Protein AF-A0A8S1H7W5-F1 (afdb_monomer)

Secondary structure (DSSP, 8-state):
-----TTEEEEEETTTTEEEEEE-S-TTS-SS-TT-EEEEEEES-GGGS-TTTHHHHHHHHHHHEEEEEEEEEEE-HHHHHHHHHTTSS-HHHH-HHHHHHHHHHTT-EEEEEEEEEETTTEEEEEEEEE---S------HHHHHHHHHHHHHHHHHHHHHHHHHH---------

Nearest PDB structures (foldseek):
  8gdu-assembly1_A  TM=6.538E-01  e=3.403E-05  Methanosarcina acetivorans C2A
  2p8j-assembly1_B  TM=5.608E-01  e=5.670E-06  Clostridium acetobutylicum
  3e23-assembly1_A  TM=5.992E-01  e=3.620E-05  Rhodopseudomonas palustris
  6mro-assembly1_A  TM=6.130E-01  e=8.082E-05  Methanosarcina acetivorans C2A
  7d8d-assembly1_A  TM=6.047E-01  e=1.152E-03  Saccharomyces cerevisiae

Mean predicted aligned error: 11.88 Å

InterPro domains:
  IPR013216 Methyltransferase type 11 [PF08241] (24-71)
  IPR029063 S-adenosyl-L-methionine-dependent methyltransferase superfamily [G3DSA:3.40.50.150] (8-168)
  IPR029063 S-adenosyl-L-methionine-dependent methyltransferase superfamily [SSF53335] (26-132)

Solvent-accessible surface area (backbone atoms only — not comparable to full-atom values): 10246 Å² total; per-residue (Å²): 134,81,80,75,79,74,56,56,49,83,42,76,39,83,94,73,74,44,78,44,82,46,71,60,95,44,68,62,65,61,101,61,58,72,48,64,35,68,64,48,81,41,69,79,47,70,51,78,51,54,77,89,47,39,47,48,26,33,39,37,50,53,44,28,31,22,72,58,18,38,41,38,38,41,46,40,65,74,60,52,51,52,35,32,77,70,69,76,44,55,69,82,45,62,44,64,64,63,58,51,54,20,35,50,76,45,61,38,35,81,70,45,74,47,81,46,78,41,97,87,79,41,66,33,36,37,38,35,32,25,35,54,68,78,68,86,68,64,79,43,65,65,63,50,50,52,51,50,52,48,52,54,50,53,50,50,51,52,53,51,54,55,54,56,72,67,59,70,81,82,78,79,83,79,129

Radius of gyration: 19.73 Å; Cα contacts (8 Å, |Δi|>4): 209; chains: 1; bounding box: 48×70×44 Å

Foldseek 3Di:
DDDPPPQWDWDQDPVVRDIDIDGDPDLLQDPAAFQQDQEAEAEPPQLVDDLVCLLSSLLSVLRNHHAFGKYKYKFAVVVVVVCVVVVNGPPVSPVVVSNLVSNVVSPWPPFDKDWDADPVPGIMIMTMTTRHNDDPPCCVVVVVVVVVVVSVVVVVVVVVVVVVVPDDDDPPPDD

Sequence (175 aa):
MNHCVAKRFVLEMAETSKIRLDSAIDLKNLPYPTNFFSHVFHVDVFYFLRQEDLPRIAAELLRVLQPGASVSCAMQFSKLKRLTEYGLLSESQWDPLRYLSAMEYSKFEDVKITYENDKNLGEYQILTARKPIDSFDSNDPEAMMNELAKQIKEERVNLEFLKNRRRKPDFEEKN

Organism: NCBI:txid2777116

Structure (mmCIF, N/CA/C/O backbone):
data_AF-A0A8S1H7W5-F1
#
_entry.id   AF-A0A8S1H7W5-F1
#
loop_
_atom_site.group_PDB
_atom_site.id
_atom_site.type_symbol
_atom_site.label_atom_id
_atom_site.label_alt_id
_atom_site.label_comp_id
_atom_site.label_asym_id
_atom_site.label_entity_id
_atom_site.label_seq_id
_atom_site.pdbx_PDB_ins_code
_atom_site.Cartn_x
_atom_site.Cartn_y
_atom_site.Cartn_z
_atom_site.occupancy
_atom_site.B_iso_or_equiv
_atom_site.auth_seq_id
_atom_site.auth_comp_id
_atom_site.auth_asym_id
_atom_site.auth_atom_id
_atom_site.pdbx_PDB_model_num
ATOM 1 N N . MET A 1 1 ? -24.342 -20.713 -1.674 1.00 34.78 1 MET A N 1
ATOM 2 C CA . MET A 1 1 ? -24.081 -19.522 -0.836 1.00 34.78 1 MET A CA 1
ATOM 3 C C . MET A 1 1 ? -22.690 -19.022 -1.158 1.00 34.78 1 MET A C 1
ATOM 5 O O . MET A 1 1 ? -21.765 -19.819 -1.217 1.00 34.78 1 MET A O 1
ATOM 9 N N . ASN A 1 2 ? -22.612 -17.748 -1.523 1.00 36.88 2 ASN A N 1
ATOM 10 C CA . ASN A 1 2 ? -21.568 -17.164 -2.356 1.00 36.88 2 ASN A CA 1
ATOM 11 C C . ASN A 1 2 ? -20.181 -17.205 -1.707 1.00 36.88 2 ASN A C 1
ATOM 13 O O . ASN A 1 2 ? -20.012 -16.773 -0.570 1.00 36.88 2 ASN A O 1
ATOM 17 N N . HIS A 1 3 ? -19.198 -17.691 -2.474 1.00 40.94 3 HIS A N 1
ATOM 18 C CA . HIS A 1 3 ? -17.773 -17.485 -2.238 1.00 40.94 3 HIS A CA 1
ATOM 19 C C . HIS A 1 3 ? -17.533 -15.994 -1.973 1.00 40.94 3 HIS A C 1
ATOM 21 O O . HIS A 1 3 ? -17.501 -15.193 -2.907 1.00 40.94 3 HIS A O 1
ATOM 27 N N . CYS A 1 4 ? -17.385 -15.612 -0.704 1.00 49.56 4 CYS A N 1
ATOM 28 C CA . CYS A 1 4 ? -16.856 -14.302 -0.366 1.00 49.56 4 CYS A CA 1
ATOM 29 C C . CYS A 1 4 ? -15.484 -14.206 -1.044 1.00 49.56 4 CYS A C 1
ATOM 31 O O . CYS A 1 4 ? -14.652 -15.109 -0.906 1.00 49.56 4 CYS A O 1
ATOM 33 N N . VAL A 1 5 ? -15.308 -13.190 -1.882 1.00 47.09 5 VAL A N 1
ATOM 34 C CA . VAL A 1 5 ? -14.191 -13.048 -2.816 1.00 47.09 5 VAL A CA 1
ATOM 35 C C . VAL A 1 5 ? -12.941 -12.641 -2.032 1.00 47.09 5 VAL A C 1
ATOM 37 O O . VAL A 1 5 ? -12.520 -11.491 -2.030 1.00 47.09 5 VAL A O 1
ATOM 40 N N . ALA A 1 6 ? -12.378 -13.586 -1.284 1.00 55.66 6 ALA A N 1
ATOM 41 C CA . ALA A 1 6 ? -11.202 -13.349 -0.467 1.00 55.66 6 ALA A CA 1
ATOM 42 C C . ALA A 1 6 ? -9.958 -13.205 -1.357 1.00 55.66 6 ALA A C 1
ATOM 44 O O . ALA A 1 6 ? -9.774 -13.971 -2.306 1.00 55.66 6 ALA A O 1
ATOM 45 N N . LYS A 1 7 ? -9.081 -12.258 -1.001 1.00 61.56 7 LYS A N 1
ATOM 46 C CA . LYS A 1 7 ? -7.749 -12.059 -1.604 1.00 61.56 7 LYS A CA 1
ATOM 47 C C . LYS A 1 7 ? -7.749 -11.709 -3.095 1.00 61.56 7 LYS A C 1
ATOM 49 O O . LYS A 1 7 ? -6.818 -12.085 -3.807 1.00 61.56 7 LYS A O 1
AT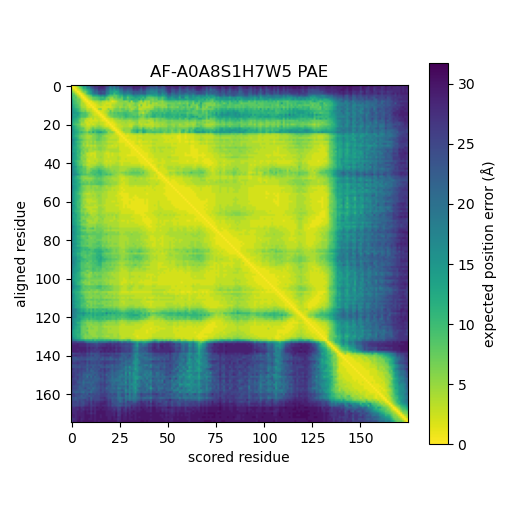OM 54 N N . ARG A 1 8 ? -8.784 -11.018 -3.579 1.00 67.50 8 ARG A N 1
ATOM 55 C CA . ARG A 1 8 ? -8.774 -10.456 -4.933 1.00 67.50 8 ARG A CA 1
ATOM 56 C C . ARG A 1 8 ? -8.516 -8.963 -4.919 1.00 67.50 8 ARG A C 1
ATOM 58 O O . ARG A 1 8 ? -8.899 -8.279 -3.976 1.00 67.50 8 ARG A O 1
ATOM 65 N N . PHE A 1 9 ? -7.905 -8.481 -5.986 1.00 74.69 9 PHE A N 1
ATOM 66 C CA . PHE A 1 9 ? -7.728 -7.064 -6.253 1.00 74.69 9 PHE A CA 1
ATOM 67 C C . PHE A 1 9 ? -8.059 -6.773 -7.713 1.00 74.69 9 PHE A C 1
ATOM 69 O O . PHE A 1 9 ? -8.174 -7.676 -8.550 1.00 74.69 9 PHE A O 1
ATOM 76 N N . VAL A 1 10 ? -8.298 -5.497 -7.975 1.00 80.00 10 VAL A N 1
ATOM 77 C CA . VAL A 1 10 ? -8.732 -4.998 -9.272 1.00 80.00 10 VAL A CA 1
ATOM 78 C C . VAL A 1 10 ? -7.506 -4.526 -10.037 1.00 80.00 10 VAL A C 1
ATOM 80 O O . VAL A 1 10 ? -6.694 -3.773 -9.506 1.00 80.00 10 VAL A O 1
ATOM 83 N N . LEU A 1 11 ? -7.394 -4.971 -11.281 1.00 81.81 11 LEU A N 1
ATOM 84 C CA . LEU A 1 11 ? -6.393 -4.535 -12.238 1.00 81.81 11 LEU A CA 1
ATOM 85 C C . LEU A 1 11 ? -7.077 -3.824 -13.388 1.00 81.81 11 LEU A C 1
ATOM 87 O O . LEU A 1 11 ? -7.980 -4.384 -14.007 1.00 81.81 11 LEU A O 1
ATOM 91 N N . GLU A 1 12 ? -6.614 -2.625 -13.700 1.00 83.50 12 GLU A N 1
ATOM 92 C CA . GLU A 1 12 ? -6.994 -1.921 -14.914 1.00 83.50 12 GLU A CA 1
ATOM 93 C C . GLU A 1 12 ? -5.858 -2.030 -15.931 1.00 83.50 12 GLU A C 1
ATOM 95 O O . GLU A 1 12 ? -4.708 -1.709 -15.636 1.00 83.50 12 GLU A O 1
ATOM 100 N N . MET A 1 13 ? -6.178 -2.517 -17.128 1.00 82.50 13 MET A N 1
ATOM 101 C CA . MET A 1 13 ? -5.242 -2.564 -18.248 1.00 82.50 13 MET A CA 1
ATOM 102 C C . MET A 1 13 ? -5.346 -1.270 -19.050 1.00 82.50 13 MET A C 1
ATOM 104 O O . MET A 1 13 ? -6.336 -1.081 -19.761 1.00 82.50 13 MET A O 1
ATOM 108 N N . ALA A 1 14 ? -4.331 -0.411 -18.975 1.00 76.06 14 ALA A N 1
ATOM 109 C CA . ALA A 1 14 ? -4.349 0.916 -19.590 1.00 76.06 14 ALA A CA 1
ATOM 110 C C . ALA A 1 14 ? -4.611 0.884 -21.109 1.00 76.06 14 ALA A C 1
ATOM 112 O O . ALA A 1 14 ? -5.344 1.722 -21.625 1.00 76.06 14 ALA A O 1
ATOM 113 N N . GLU A 1 15 ? -4.083 -0.110 -21.830 1.00 77.88 15 GLU A N 1
ATOM 114 C CA . GLU A 1 15 ? -4.161 -0.192 -23.297 1.00 77.88 15 GLU A CA 1
ATOM 115 C C . GLU A 1 15 ? -5.550 -0.589 -23.803 1.00 77.88 15 GLU A C 1
ATOM 117 O O . GLU A 1 15 ? -5.911 -0.311 -24.945 1.00 77.88 15 GLU A O 1
ATOM 122 N N . THR A 1 16 ? -6.321 -1.296 -22.975 1.00 81.75 16 THR A N 1
ATOM 123 C CA . THR A 1 16 ? -7.623 -1.858 -23.373 1.00 81.75 16 THR A CA 1
ATOM 124 C C . THR A 1 16 ? -8.786 -1.323 -22.548 1.00 81.75 16 THR A C 1
ATOM 126 O O . THR A 1 16 ? -9.933 -1.666 -22.836 1.00 81.75 16 THR A O 1
ATOM 129 N N . SER A 1 17 ? -8.492 -0.553 -21.495 1.00 82.31 17 SER A N 1
ATOM 130 C CA . SER A 1 17 ? -9.427 -0.123 -20.449 1.00 82.31 17 SER A CA 1
ATOM 131 C C . SER A 1 17 ? -10.238 -1.278 -19.845 1.00 82.31 17 SER A C 1
ATOM 133 O O . SER A 1 17 ? -11.347 -1.094 -19.344 1.00 82.31 17 SER A O 1
ATOM 135 N N . LYS A 1 18 ? -9.710 -2.507 -19.918 1.00 84.62 18 LYS A N 1
ATOM 136 C CA . LYS A 1 18 ? -10.361 -3.688 -19.353 1.00 84.62 18 LYS A CA 1
ATOM 137 C C . LYS A 1 18 ? -10.005 -3.818 -17.885 1.00 84.62 18 LYS A C 1
ATOM 139 O O . LYS A 1 18 ? -8.844 -3.691 -17.499 1.00 84.62 18 LYS A O 1
ATOM 144 N N . ILE A 1 19 ? -11.015 -4.164 -17.096 1.00 87.25 19 ILE A N 1
ATOM 145 C CA . ILE A 1 19 ? -10.860 -4.484 -15.684 1.00 87.25 19 ILE A CA 1
ATOM 146 C C . ILE A 1 19 ? -10.747 -5.999 -15.528 1.00 87.25 19 ILE A C 1
ATOM 148 O O . ILE A 1 19 ? -11.607 -6.753 -15.989 1.00 87.25 19 ILE A O 1
ATOM 152 N N . ARG A 1 20 ? -9.701 -6.447 -14.837 1.00 85.06 20 ARG A N 1
ATOM 153 C CA . ARG A 1 20 ? -9.493 -7.840 -14.451 1.00 85.06 20 ARG A CA 1
ATOM 154 C C . ARG A 1 20 ? -9.501 -7.955 -12.933 1.00 85.06 20 ARG A C 1
ATOM 156 O O . ARG A 1 20 ? -8.870 -7.173 -12.234 1.00 85.06 20 ARG A O 1
ATOM 163 N N . LEU A 1 21 ? -10.195 -8.969 -12.426 1.00 82.50 21 LEU A N 1
ATOM 164 C CA . LEU A 1 21 ? -10.057 -9.391 -11.037 1.00 82.50 21 LEU A CA 1
ATOM 165 C C . LEU A 1 21 ? -8.975 -10.458 -10.972 1.00 82.50 21 LEU A C 1
ATOM 167 O O . LEU A 1 21 ? -9.114 -11.509 -11.599 1.00 82.50 21 LEU A O 1
ATOM 171 N N . ASP A 1 22 ? -7.920 -10.188 -10.217 1.00 79.94 22 ASP A N 1
ATOM 172 C CA . ASP A 1 22 ? -6.853 -11.152 -9.967 1.00 79.94 22 ASP A CA 1
ATOM 173 C C . ASP A 1 22 ? -6.777 -11.500 -8.484 1.00 79.94 22 ASP A C 1
ATOM 175 O O . ASP A 1 22 ? -7.403 -10.843 -7.652 1.00 79.94 22 ASP A O 1
ATOM 179 N N . SER A 1 23 ? -6.046 -12.556 -8.145 1.00 74.69 23 SER A N 1
ATOM 180 C CA . SER A 1 23 ? -5.817 -12.962 -6.763 1.00 74.69 23 SER A CA 1
ATOM 181 C C . SER A 1 23 ? -4.334 -13.068 -6.456 1.00 74.69 23 SER A C 1
ATOM 183 O O . SER A 1 23 ? -3.636 -13.880 -7.059 1.00 74.69 23 SER A O 1
ATOM 185 N N . ALA A 1 24 ? -3.880 -12.319 -5.454 1.00 68.62 24 ALA A N 1
ATOM 186 C CA . ALA A 1 24 ? -2.556 -12.477 -4.869 1.00 68.62 24 ALA A CA 1
ATOM 187 C C . ALA A 1 24 ? -2.720 -13.103 -3.485 1.00 68.62 24 ALA A C 1
ATOM 189 O O . ALA A 1 24 ? -3.410 -12.572 -2.614 1.00 68.62 24 ALA A O 1
ATOM 190 N N . ILE A 1 25 ? -2.116 -14.275 -3.286 1.00 69.69 25 ILE A N 1
ATOM 191 C CA . ILE A 1 25 ? -2.220 -15.000 -2.013 1.00 69.69 25 ILE A CA 1
ATOM 192 C C . ILE A 1 25 ? -1.313 -14.364 -0.950 1.00 69.69 25 ILE A C 1
ATOM 194 O O . ILE A 1 25 ? -1.657 -14.420 0.234 1.00 69.69 25 ILE A O 1
ATOM 198 N N . ASP A 1 26 ? -0.197 -13.770 -1.381 1.00 82.75 26 ASP A N 1
ATOM 199 C CA . ASP A 1 26 ? 0.829 -13.154 -0.543 1.00 82.75 26 ASP A CA 1
ATOM 200 C C . ASP A 1 26 ? 1.372 -11.881 -1.216 1.00 82.75 26 ASP A C 1
ATOM 202 O O . ASP A 1 26 ? 1.873 -11.933 -2.335 1.00 82.75 26 ASP A O 1
ATOM 206 N N . LEU A 1 27 ? 1.281 -10.737 -0.531 1.00 87.50 27 LEU A N 1
ATOM 207 C CA . LEU A 1 27 ? 1.800 -9.457 -1.030 1.00 87.50 27 LEU A CA 1
ATOM 208 C C . LEU A 1 27 ? 3.330 -9.366 -0.971 1.00 87.50 27 LEU A C 1
ATOM 210 O O . LEU A 1 27 ? 3.900 -8.431 -1.520 1.00 87.50 27 LEU A O 1
ATOM 214 N N . LYS A 1 28 ? 3.998 -10.315 -0.307 1.00 90.00 28 LYS A N 1
ATOM 215 C CA . LYS A 1 28 ? 5.464 -10.419 -0.300 1.00 90.00 28 LYS A CA 1
ATOM 216 C C . LYS A 1 28 ? 6.025 -11.068 -1.563 1.00 90.00 28 LYS A C 1
ATOM 218 O O . LYS A 1 28 ? 7.236 -11.058 -1.734 1.00 90.00 28 LYS A O 1
ATOM 223 N N . ASN A 1 29 ? 5.174 -11.704 -2.368 1.00 87.88 29 ASN A N 1
ATOM 224 C CA . ASN A 1 29 ? 5.569 -12.407 -3.584 1.0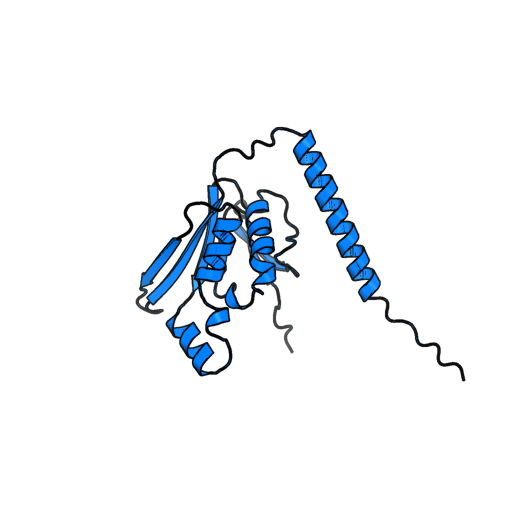0 87.88 29 ASN A CA 1
ATOM 225 C C . ASN A 1 29 ? 4.460 -12.263 -4.630 1.00 87.88 29 ASN A C 1
ATOM 227 O O . ASN A 1 29 ? 3.602 -13.136 -4.799 1.00 87.88 29 ASN A O 1
ATOM 231 N N . LEU A 1 30 ? 4.446 -11.102 -5.270 1.00 89.38 30 LEU A N 1
ATOM 232 C CA . LEU A 1 30 ? 3.476 -10.738 -6.282 1.00 89.38 30 LEU A CA 1
ATOM 233 C C . LEU A 1 30 ? 3.837 -11.418 -7.616 1.00 89.38 30 LEU A C 1
ATOM 235 O O . LEU A 1 30 ? 4.966 -11.272 -8.086 1.00 89.38 30 LEU A O 1
ATOM 239 N N . PRO A 1 31 ? 2.886 -12.099 -8.287 1.00 88.25 31 PRO A N 1
ATOM 240 C CA . PRO A 1 31 ? 3.135 -12.841 -9.528 1.00 88.25 31 PRO A CA 1
ATOM 241 C C . PRO A 1 31 ? 3.204 -11.918 -10.760 1.00 88.25 31 PRO A C 1
ATOM 243 O O . PRO A 1 31 ? 2.660 -12.230 -11.818 1.00 88.25 31 PRO A O 1
ATOM 246 N N . TYR A 1 32 ? 3.835 -10.754 -10.611 1.00 89.06 32 TYR A N 1
ATOM 247 C CA . TYR A 1 32 ? 4.027 -9.766 -11.667 1.00 89.06 32 TYR A CA 1
ATOM 248 C C . TYR A 1 32 ? 5.517 -9.513 -11.870 1.00 89.06 32 TYR A C 1
ATOM 250 O O . TYR A 1 32 ? 6.289 -9.563 -10.905 1.00 89.06 32 TYR A O 1
ATOM 258 N N . PRO A 1 33 ? 5.942 -9.231 -13.110 1.00 88.75 33 PRO A N 1
ATOM 259 C CA . PRO A 1 33 ? 7.321 -8.867 -13.380 1.00 88.75 33 PRO A CA 1
ATOM 260 C C . PRO A 1 33 ? 7.675 -7.524 -12.727 1.00 88.75 33 PRO A C 1
ATOM 262 O O . PRO A 1 33 ? 6.816 -6.758 -12.286 1.00 88.75 33 PRO A O 1
ATOM 265 N N . THR A 1 34 ? 8.972 -7.246 -12.653 1.00 90.44 34 THR A N 1
ATOM 266 C CA . THR A 1 34 ? 9.489 -5.939 -12.235 1.00 90.44 34 THR A CA 1
ATOM 267 C C . THR A 1 34 ? 8.961 -4.845 -13.173 1.00 90.44 34 THR A C 1
ATOM 269 O O . THR A 1 34 ? 8.868 -5.071 -14.378 1.00 90.44 34 THR A O 1
ATOM 272 N N . ASN A 1 35 ? 8.641 -3.660 -12.640 1.00 92.06 35 ASN A N 1
ATOM 273 C CA . ASN A 1 35 ? 8.132 -2.508 -13.407 1.00 92.06 35 ASN A CA 1
ATOM 274 C C . ASN A 1 35 ? 6.824 -2.778 -14.187 1.00 92.06 35 ASN A C 1
ATOM 276 O O . ASN A 1 35 ? 6.628 -2.280 -15.296 1.00 92.06 35 ASN A O 1
ATOM 280 N N . PHE A 1 36 ? 5.918 -3.566 -13.616 1.00 90.94 36 PHE A N 1
ATOM 281 C CA . PHE A 1 36 ? 4.628 -3.895 -14.218 1.00 90.94 36 PHE A CA 1
ATOM 282 C C . PHE A 1 36 ? 3.542 -2.835 -13.969 1.00 90.94 36 PHE A C 1
ATOM 284 O O . PHE A 1 36 ? 2.798 -2.493 -14.883 1.00 90.94 36 PHE A O 1
ATOM 291 N N . PHE A 1 37 ? 3.434 -2.305 -12.748 1.00 92.94 37 PHE A N 1
ATOM 292 C CA . PHE A 1 37 ? 2.360 -1.386 -12.363 1.00 92.94 37 PHE A CA 1
ATOM 293 C C . PHE A 1 37 ? 2.765 0.078 -12.510 1.00 92.94 37 PHE A C 1
ATOM 295 O O . PHE A 1 37 ? 3.780 0.509 -11.967 1.00 92.94 37 PHE A O 1
ATOM 302 N N . SER A 1 38 ? 1.911 0.868 -13.160 1.00 92.31 38 SER A N 1
ATOM 303 C CA . SER A 1 38 ? 2.042 2.328 -13.209 1.00 92.31 38 SER A CA 1
ATOM 304 C C . SER A 1 38 ? 1.593 3.013 -11.916 1.00 92.31 38 SER A C 1
ATOM 306 O O . SER A 1 38 ? 2.073 4.092 -11.595 1.00 92.31 38 SER A O 1
ATOM 308 N N . HIS A 1 39 ? 0.633 2.417 -11.201 1.00 93.62 39 HIS A N 1
ATOM 309 C CA . HIS A 1 39 ? 0.046 2.956 -9.974 1.00 93.62 39 HIS A CA 1
ATOM 310 C C . HIS A 1 39 ? -0.491 1.806 -9.117 1.00 93.62 39 HIS A C 1
ATOM 312 O O . HIS A 1 39 ? -1.047 0.847 -9.655 1.00 93.62 39 HIS A O 1
ATOM 318 N N . VAL A 1 40 ? -0.361 1.909 -7.794 1.00 94.00 40 VAL A N 1
ATOM 319 C CA . VAL A 1 40 ? -0.969 0.968 -6.841 1.00 94.00 40 VAL A CA 1
ATOM 320 C C . VAL A 1 40 ? -1.838 1.732 -5.851 1.00 94.00 40 VAL A C 1
ATOM 322 O O . VAL A 1 40 ? -1.395 2.698 -5.232 1.00 94.00 40 VAL A O 1
ATOM 325 N N . PHE A 1 41 ? -3.070 1.264 -5.661 1.00 92.81 41 PHE A N 1
ATOM 326 C CA . PHE A 1 41 ? -4.006 1.821 -4.690 1.00 92.81 41 PHE A CA 1
ATOM 327 C C . PHE A 1 41 ? -4.303 0.795 -3.602 1.00 92.81 41 PHE A C 1
ATOM 329 O O . PHE A 1 41 ? -4.820 -0.289 -3.868 1.00 92.81 41 PHE A O 1
ATOM 336 N N . HIS A 1 42 ? -4.007 1.158 -2.362 1.00 90.94 42 HIS A N 1
ATOM 337 C CA . HIS A 1 42 ? -4.451 0.444 -1.178 1.00 90.94 42 HIS A CA 1
ATOM 338 C C . HIS A 1 42 ? -5.559 1.250 -0.506 1.00 90.94 42 HIS A C 1
ATOM 340 O O . HIS A 1 42 ? -5.411 2.431 -0.214 1.00 90.94 42 HIS A O 1
ATOM 346 N N . VAL A 1 43 ? -6.690 0.614 -0.241 1.00 86.19 43 VAL A N 1
ATOM 347 C CA . VAL A 1 43 ? -7.764 1.229 0.538 1.00 86.19 43 VAL A CA 1
ATOM 348 C C . VAL A 1 43 ? -8.006 0.322 1.710 1.00 86.19 43 VAL A C 1
ATOM 350 O O . VAL A 1 43 ? -8.355 -0.840 1.512 1.00 86.19 43 VAL A O 1
ATOM 353 N N . ASP A 1 44 ? -7.813 0.838 2.920 1.00 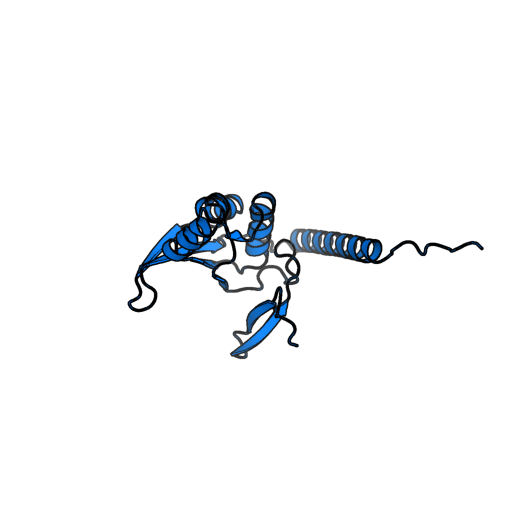82.25 44 ASP A N 1
ATOM 354 C CA . ASP A 1 44 ? -8.177 0.080 4.110 1.00 82.25 44 ASP A CA 1
ATOM 355 C C . ASP A 1 44 ? -7.412 -1.276 4.242 1.00 82.25 44 ASP A C 1
ATOM 357 O O . ASP A 1 44 ? -7.906 -2.239 4.821 1.00 82.25 44 ASP A O 1
ATOM 361 N N . VAL A 1 45 ? -6.189 -1.375 3.688 1.00 82.50 45 VAL A N 1
ATOM 362 C CA . VAL A 1 45 ? -5.420 -2.643 3.622 1.00 82.50 45 VAL A CA 1
ATOM 363 C C . VAL A 1 45 ? -4.364 -2.773 4.722 1.00 82.50 45 VAL A C 1
ATOM 365 O O . VAL A 1 45 ? -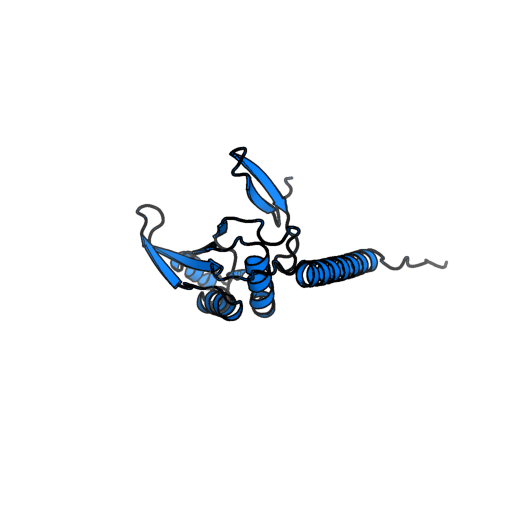4.208 -3.847 5.304 1.00 82.50 45 VAL A O 1
ATOM 368 N N . PHE A 1 46 ? -3.589 -1.715 4.985 1.00 80.38 46 PHE A N 1
ATOM 369 C CA . PHE A 1 46 ? -2.299 -1.848 5.680 1.00 80.38 46 PHE A CA 1
ATOM 370 C C . PHE A 1 46 ? -2.412 -2.340 7.130 1.00 80.38 46 PHE A C 1
ATOM 372 O O . PHE A 1 46 ? -1.494 -2.984 7.631 1.00 80.38 46 PHE A O 1
ATOM 379 N N . TYR A 1 47 ? -3.547 -2.115 7.786 1.00 83.94 47 TYR A N 1
ATOM 380 C CA . TYR A 1 47 ? -3.788 -2.569 9.155 1.00 83.94 47 TYR A CA 1
ATOM 381 C C . TYR A 1 47 ? -4.050 -4.074 9.293 1.00 83.94 47 TYR A C 1
ATOM 383 O O . TYR A 1 47 ? -3.967 -4.615 10.395 1.00 83.94 47 TYR A O 1
ATOM 391 N N . PHE A 1 48 ? -4.298 -4.778 8.185 1.00 83.94 48 PHE A N 1
ATOM 392 C CA . PHE A 1 48 ? -4.338 -6.244 8.150 1.00 83.94 48 PHE A CA 1
ATOM 393 C C . PHE A 1 48 ? -2.971 -6.872 7.853 1.00 83.94 48 PHE A C 1
ATOM 395 O O . PHE A 1 48 ? -2.824 -8.096 7.902 1.00 83.94 48 PHE A O 1
ATOM 402 N N . LEU A 1 49 ? -1.966 -6.053 7.536 1.00 87.62 49 LEU A N 1
ATOM 403 C CA . LEU A 1 49 ? -0.617 -6.518 7.254 1.00 87.62 49 LEU A CA 1
ATOM 404 C C . LEU A 1 49 ? 0.179 -6.622 8.555 1.00 87.62 49 LEU A C 1
ATOM 406 O O . LEU A 1 49 ? 0.199 -5.717 9.396 1.00 87.62 49 LEU A O 1
ATOM 410 N N . ARG A 1 50 ? 0.863 -7.754 8.721 1.00 87.69 50 ARG A N 1
ATOM 411 C CA . ARG A 1 50 ? 1.701 -7.996 9.896 1.00 87.69 50 ARG A CA 1
ATOM 412 C C . ARG A 1 50 ? 2.913 -7.070 9.850 1.00 87.69 50 ARG A C 1
ATOM 414 O O . ARG A 1 50 ? 3.533 -6.925 8.799 1.00 87.69 50 ARG A O 1
ATOM 421 N N . GLN A 1 51 ? 3.278 -6.486 10.992 1.00 86.81 51 GLN A N 1
ATOM 422 C CA . GLN A 1 51 ? 4.394 -5.534 11.085 1.00 86.81 51 GLN A CA 1
ATOM 423 C C . GLN A 1 51 ? 5.702 -6.097 10.521 1.00 86.81 51 GLN A C 1
ATOM 425 O O . GLN A 1 51 ? 6.407 -5.415 9.789 1.00 86.81 51 GLN A O 1
ATOM 430 N N . GLU A 1 52 ? 5.994 -7.357 10.833 1.00 89.62 52 GLU A N 1
ATOM 431 C CA . GLU A 1 52 ? 7.178 -8.085 10.363 1.00 89.62 52 GLU A CA 1
ATOM 432 C C . GLU A 1 52 ? 7.223 -8.297 8.841 1.00 89.62 52 GLU A C 1
ATOM 434 O O 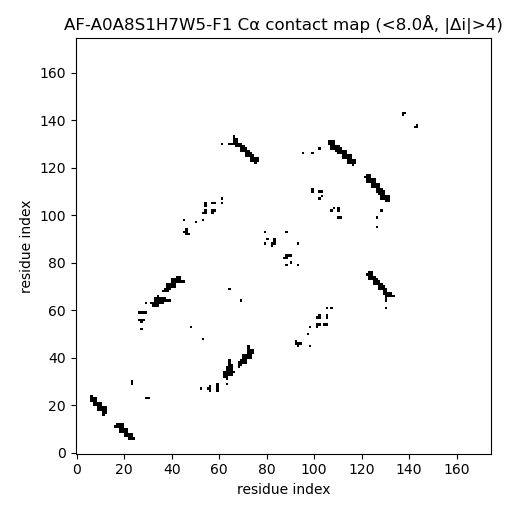. GLU A 1 52 ? 8.300 -8.456 8.269 1.00 89.62 52 GLU A O 1
ATOM 439 N N . ASP A 1 53 ? 6.064 -8.297 8.176 1.00 91.06 53 ASP A N 1
ATOM 440 C CA . ASP A 1 53 ? 5.963 -8.496 6.732 1.00 91.06 53 ASP A CA 1
ATOM 441 C C . ASP A 1 53 ? 6.036 -7.172 5.961 1.00 91.06 53 ASP A C 1
ATOM 443 O O . ASP A 1 53 ? 6.392 -7.191 4.784 1.00 91.06 53 ASP A O 1
ATOM 447 N N . LEU A 1 54 ? 5.728 -6.031 6.596 1.00 91.50 54 LEU A N 1
ATOM 448 C CA . LEU A 1 54 ? 5.645 -4.730 5.925 1.00 91.50 54 LEU A CA 1
ATOM 449 C C . LEU A 1 54 ? 6.903 -4.365 5.121 1.00 91.50 54 LEU A C 1
ATOM 451 O O . LEU A 1 54 ? 6.728 -3.973 3.970 1.00 91.50 54 LEU A O 1
ATOM 455 N N . PRO A 1 55 ? 8.145 -4.540 5.622 1.00 92.00 55 PRO A N 1
ATOM 456 C CA . PRO A 1 55 ? 9.336 -4.246 4.822 1.00 92.00 55 PRO A CA 1
ATOM 457 C C . PRO A 1 55 ? 9.446 -5.116 3.563 1.00 92.00 55 PRO A C 1
ATOM 459 O O . PRO A 1 55 ? 9.844 -4.638 2.508 1.00 92.00 55 PRO A O 1
ATOM 462 N N . ARG A 1 56 ? 9.054 -6.396 3.644 1.00 92.81 56 ARG A N 1
ATOM 463 C CA . ARG A 1 56 ? 9.074 -7.308 2.486 1.00 92.81 56 ARG A CA 1
ATOM 464 C C . ARG A 1 56 ? 7.983 -6.960 1.481 1.00 92.81 56 ARG A C 1
ATOM 466 O O . ARG A 1 56 ? 8.231 -6.993 0.286 1.00 92.81 56 ARG A O 1
ATOM 473 N N . ILE A 1 57 ? 6.795 -6.607 1.969 1.00 93.88 57 ILE A N 1
ATOM 474 C CA . ILE A 1 57 ? 5.687 -6.149 1.126 1.00 93.88 57 ILE A CA 1
ATOM 475 C C . ILE A 1 57 ? 6.066 -4.840 0.429 1.00 93.88 57 ILE A C 1
ATOM 477 O O . ILE A 1 57 ? 5.862 -4.713 -0.769 1.00 93.88 57 ILE A O 1
ATOM 481 N N . ALA A 1 58 ? 6.640 -3.876 1.149 1.00 94.00 58 ALA A N 1
ATOM 482 C CA . ALA A 1 58 ? 7.066 -2.605 0.574 1.00 94.00 58 ALA A CA 1
ATOM 483 C C . ALA A 1 58 ? 8.183 -2.797 -0.468 1.00 94.00 58 ALA A C 1
ATOM 485 O O . ALA A 1 58 ? 8.079 -2.251 -1.564 1.00 94.00 58 ALA A O 1
ATOM 486 N N . ALA A 1 59 ? 9.183 -3.642 -0.198 1.00 93.69 59 ALA A N 1
ATOM 487 C CA . ALA A 1 59 ? 10.193 -4.008 -1.193 1.00 93.69 59 ALA A CA 1
ATOM 488 C C . ALA A 1 59 ? 9.572 -4.647 -2.447 1.00 93.69 59 ALA A C 1
ATOM 490 O O . ALA A 1 59 ? 9.960 -4.323 -3.570 1.00 93.69 59 ALA A O 1
ATOM 491 N N . GLU A 1 60 ? 8.570 -5.509 -2.267 1.00 94.81 60 GLU A N 1
ATOM 492 C CA . GLU A 1 60 ? 7.891 -6.155 -3.383 1.00 94.81 60 GLU A CA 1
ATOM 493 C C . GLU A 1 60 ? 7.047 -5.176 -4.208 1.00 94.81 60 GLU A C 1
ATOM 495 O O . GLU A 1 60 ? 7.079 -5.211 -5.438 1.00 94.81 60 GLU A O 1
ATOM 500 N N . LEU A 1 61 ? 6.363 -4.235 -3.550 1.00 94.38 61 LEU A N 1
ATOM 501 C CA . LEU A 1 61 ? 5.673 -3.125 -4.211 1.00 94.38 61 LEU A CA 1
ATOM 502 C C . LEU A 1 61 ? 6.651 -2.263 -5.017 1.00 94.38 61 LEU A C 1
ATOM 504 O O . LEU A 1 61 ? 6.360 -1.922 -6.162 1.00 94.38 61 LEU A O 1
ATOM 508 N N . LEU A 1 62 ? 7.826 -1.953 -4.460 1.00 94.06 62 LEU A N 1
ATOM 509 C CA . LEU A 1 62 ? 8.870 -1.215 -5.171 1.00 94.06 62 LEU A CA 1
ATOM 510 C C . LEU A 1 62 ? 9.355 -1.982 -6.413 1.00 94.06 62 LEU A C 1
ATOM 512 O O . LEU A 1 62 ? 9.588 -1.375 -7.459 1.00 94.06 62 LEU A O 1
ATOM 516 N N . ARG A 1 63 ? 9.491 -3.313 -6.334 1.00 94.31 63 ARG A N 1
ATOM 517 C CA . ARG A 1 63 ? 9.892 -4.152 -7.475 1.00 94.31 63 ARG A CA 1
ATOM 518 C C . ARG A 1 63 ? 8.872 -4.064 -8.609 1.00 94.31 63 ARG A C 1
ATOM 520 O O . ARG A 1 63 ? 9.251 -3.809 -9.752 1.00 94.31 63 ARG A O 1
ATOM 527 N N . VAL A 1 64 ? 7.589 -4.259 -8.310 1.00 93.88 64 VAL A N 1
ATOM 528 C CA . VAL A 1 64 ? 6.540 -4.313 -9.341 1.00 93.88 64 VAL A CA 1
ATOM 529 C C . VAL A 1 64 ? 6.129 -2.939 -9.874 1.00 93.88 64 VAL A C 1
ATOM 531 O O . VAL A 1 64 ? 5.572 -2.878 -10.963 1.00 93.88 64 VAL A O 1
ATOM 534 N N . LEU A 1 65 ? 6.388 -1.841 -9.162 1.00 94.75 65 LEU A N 1
ATOM 535 C CA . LEU A 1 65 ? 6.095 -0.483 -9.636 1.00 94.75 65 LEU A CA 1
ATOM 536 C C . LEU A 1 65 ? 7.086 -0.027 -10.714 1.00 94.75 65 LEU A C 1
ATOM 538 O O . LEU A 1 65 ? 8.278 -0.307 -10.627 1.00 94.75 65 LEU A O 1
ATOM 542 N N . GLN A 1 66 ? 6.614 0.704 -11.720 1.00 93.88 66 GLN A N 1
ATOM 543 C CA . GLN A 1 66 ? 7.464 1.365 -12.720 1.00 93.88 66 GLN A CA 1
ATOM 544 C C . GLN A 1 66 ? 8.266 2.526 -12.100 1.00 93.88 66 GLN A C 1
ATOM 546 O O . GLN A 1 66 ? 7.825 3.110 -11.112 1.00 93.88 66 GLN A O 1
ATOM 551 N N . PRO A 1 67 ? 9.443 2.901 -12.632 1.00 93.62 67 PRO A N 1
ATOM 552 C CA . PRO A 1 67 ? 10.152 4.101 -12.177 1.00 93.62 67 PRO A CA 1
ATOM 553 C C . PRO A 1 67 ? 9.250 5.343 -12.239 1.00 93.62 67 PRO A C 1
ATOM 555 O O . PRO A 1 67 ? 8.535 5.543 -13.219 1.00 93.62 67 PRO A O 1
ATOM 558 N N . GLY A 1 68 ? 9.237 6.151 -11.177 1.00 93.25 68 GLY A N 1
ATOM 559 C CA . GLY A 1 68 ? 8.342 7.308 -11.050 1.00 93.25 68 GLY A CA 1
ATOM 560 C C . GLY A 1 68 ? 6.876 6.985 -10.722 1.00 93.25 68 GLY A C 1
ATOM 561 O O . GLY A 1 68 ? 6.120 7.906 -10.404 1.00 93.25 68 GLY A O 1
ATOM 562 N N . ALA A 1 69 ? 6.468 5.712 -10.748 1.00 94.94 69 ALA A N 1
ATOM 563 C CA . ALA A 1 69 ? 5.133 5.277 -10.341 1.00 94.94 69 ALA A CA 1
ATOM 564 C C . ALA A 1 69 ? 4.895 5.495 -8.843 1.00 94.94 69 ALA A C 1
ATOM 566 O O . ALA A 1 69 ? 5.834 5.551 -8.042 1.00 94.94 69 ALA A O 1
ATOM 567 N N . SER A 1 70 ? 3.624 5.571 -8.447 1.00 95.19 70 SER A N 1
ATOM 568 C CA . SER A 1 70 ? 3.245 5.823 -7.056 1.00 95.19 70 SER A CA 1
ATOM 569 C C . SER A 1 70 ? 2.378 4.725 -6.450 1.00 95.19 70 SER A C 1
ATOM 571 O O . SER A 1 70 ? 1.615 4.029 -7.126 1.00 95.19 70 SER A O 1
ATOM 573 N N . VAL A 1 71 ? 2.497 4.597 -5.131 1.00 95.38 71 VAL A N 1
ATOM 574 C CA . VAL A 1 71 ? 1.549 3.889 -4.281 1.00 95.38 71 VAL A CA 1
ATOM 575 C C . VAL A 1 71 ? 0.791 4.910 -3.442 1.00 95.38 71 VAL A C 1
ATOM 577 O O . VAL A 1 71 ? 1.380 5.818 -2.855 1.00 95.38 71 VAL A O 1
ATOM 580 N N . SER A 1 72 ? -0.528 4.765 -3.398 1.00 95.06 72 SER A N 1
ATOM 581 C CA . SER A 1 72 ? -1.409 5.581 -2.566 1.00 95.06 72 SER A CA 1
ATOM 582 C C . SER A 1 72 ? -2.216 4.682 -1.647 1.00 95.06 72 SER A C 1
ATOM 584 O O . SER A 1 72 ? -2.817 3.706 -2.094 1.00 95.06 72 SER A O 1
ATOM 586 N N . CYS A 1 73 ? -2.236 5.007 -0.360 1.00 93.75 73 CYS A N 1
ATOM 587 C CA . CYS A 1 73 ? -2.971 4.283 0.656 1.00 93.75 73 CYS A CA 1
ATOM 588 C C . CYS A 1 73 ? -3.951 5.210 1.374 1.00 93.75 73 CYS A C 1
ATOM 590 O O . CYS A 1 73 ? -3.536 6.065 2.153 1.00 93.75 73 CYS A O 1
ATOM 592 N N . ALA A 1 74 ? -5.247 5.026 1.128 1.00 92.38 74 ALA A N 1
ATOM 593 C CA . ALA A 1 74 ? -6.300 5.826 1.745 1.00 92.38 74 ALA A CA 1
ATOM 594 C C . ALA A 1 74 ? -6.845 5.158 3.016 1.00 92.38 74 ALA A C 1
ATOM 596 O O . ALA A 1 74 ? -6.999 3.932 3.076 1.00 92.38 74 ALA A O 1
ATOM 597 N N . MET A 1 75 ? -7.148 5.977 4.022 1.00 91.00 75 MET A N 1
ATOM 598 C CA . MET A 1 75 ? -7.680 5.550 5.315 1.00 91.00 75 MET A CA 1
ATOM 599 C C . MET A 1 75 ? -8.531 6.644 5.963 1.00 91.00 75 MET A C 1
ATOM 601 O O . MET A 1 75 ? -8.428 7.814 5.609 1.00 91.00 75 MET A O 1
ATOM 605 N N . GLN A 1 76 ? -9.345 6.269 6.948 1.00 91.69 76 GLN A N 1
ATOM 606 C CA . GLN A 1 76 ? -10.159 7.214 7.709 1.00 91.69 76 GLN A CA 1
ATOM 607 C C . GLN A 1 76 ? -9.994 6.988 9.216 1.00 91.69 76 GLN A C 1
ATOM 609 O O . GLN A 1 76 ? -10.517 6.013 9.764 1.00 91.69 76 GLN A O 1
ATOM 614 N N . PHE A 1 77 ? -9.316 7.904 9.915 1.00 89.62 77 PHE A N 1
ATOM 615 C CA . PHE A 1 77 ? -9.051 7.753 11.354 1.00 89.62 77 PHE A CA 1
ATOM 616 C C . PHE A 1 77 ? -10.310 7.648 12.216 1.00 89.62 77 PHE A C 1
ATOM 618 O O . PHE A 1 77 ? -10.321 6.864 13.159 1.00 89.62 77 PHE A O 1
ATOM 625 N N . SER A 1 78 ? -11.387 8.374 11.904 1.00 90.12 78 SER A N 1
ATOM 626 C CA . SER A 1 78 ? -12.643 8.273 12.668 1.00 90.12 78 SER A CA 1
ATOM 627 C C . SER A 1 78 ? -13.226 6.854 12.627 1.00 90.12 78 SER A C 1
ATOM 629 O O . SER A 1 78 ? -13.648 6.313 13.650 1.00 90.12 78 SER A O 1
ATOM 631 N N . LYS A 1 79 ? -13.176 6.208 11.456 1.00 90.44 79 LYS A N 1
ATOM 632 C CA . LYS A 1 79 ? -13.605 4.821 11.261 1.00 90.44 79 LYS A CA 1
ATOM 633 C C . LYS A 1 79 ? -12.689 3.849 12.004 1.00 90.44 79 LYS A C 1
ATOM 635 O O . LYS A 1 79 ? -13.194 2.949 12.668 1.00 90.44 79 LYS A O 1
ATOM 640 N N . LEU A 1 80 ? -11.372 4.043 11.935 1.00 91.00 80 LEU A N 1
ATOM 641 C CA . LEU A 1 80 ? -10.385 3.185 12.603 1.00 91.00 80 LEU A CA 1
ATOM 642 C C . LEU A 1 80 ? -10.465 3.271 14.136 1.00 91.00 80 LEU A C 1
ATOM 644 O O . LEU A 1 80 ? -10.438 2.240 14.810 1.00 91.00 80 LEU A O 1
ATOM 648 N N . LYS A 1 81 ? -10.669 4.474 14.686 1.00 91.44 81 LYS A N 1
ATOM 649 C CA . LYS A 1 81 ? -10.941 4.679 16.118 1.00 91.44 81 LYS A CA 1
ATOM 650 C C . LYS A 1 81 ? -12.187 3.922 16.559 1.00 91.44 81 LYS A C 1
ATOM 652 O O . LYS A 1 81 ? -12.120 3.139 17.498 1.00 91.44 81 LYS A O 1
ATOM 657 N N . ARG A 1 82 ? -13.288 4.037 15.811 1.00 92.81 82 ARG A N 1
ATOM 658 C CA . ARG A 1 82 ? -14.524 3.299 16.109 1.00 92.81 82 ARG A CA 1
ATOM 659 C C . ARG A 1 82 ? -14.337 1.777 16.049 1.00 92.81 82 ARG A C 1
ATOM 661 O O . ARG A 1 82 ? -14.874 1.056 16.881 1.00 92.81 82 ARG A O 1
ATOM 668 N N . LEU A 1 83 ? -13.558 1.268 15.090 1.00 91.50 83 LEU A N 1
ATOM 669 C CA . LEU A 1 83 ? -13.210 -0.161 15.036 1.00 91.50 83 LEU A CA 1
ATOM 670 C C . LEU A 1 83 ? -12.375 -0.601 16.248 1.00 91.50 83 LEU A C 1
ATOM 672 O O . LEU A 1 83 ? -12.511 -1.737 16.699 1.00 91.50 83 LEU A O 1
ATOM 676 N N . THR A 1 84 ? -11.552 0.297 16.788 1.00 93.12 84 THR A N 1
ATOM 677 C CA . THR A 1 84 ? -10.772 0.058 18.009 1.00 93.12 84 THR A CA 1
ATOM 678 C C . THR A 1 84 ? -11.664 0.032 19.247 1.00 93.12 84 THR A C 1
ATOM 680 O O . THR A 1 84 ? -11.567 -0.887 20.053 1.00 93.12 84 THR A O 1
ATOM 683 N N . GLU A 1 85 ? -12.598 0.978 19.360 1.00 94.69 85 GLU A N 1
ATOM 684 C CA . GLU A 1 85 ? -13.608 1.015 20.428 1.00 94.69 85 GLU A CA 1
ATOM 685 C C . GLU A 1 85 ? -14.479 -0.249 20.444 1.00 94.69 85 GLU A C 1
ATOM 687 O O . GLU A 1 85 ? -14.857 -0.738 21.506 1.00 94.69 85 GLU A O 1
ATOM 692 N N . TYR A 1 86 ? -14.764 -0.819 19.269 1.00 94.38 86 TYR A N 1
ATOM 693 C CA . TYR A 1 86 ? -15.484 -2.090 19.134 1.00 94.38 86 TYR A CA 1
ATOM 694 C C . TYR A 1 86 ? -14.612 -3.331 19.375 1.00 94.38 86 TYR A C 1
ATOM 696 O O . TYR A 1 86 ? -15.111 -4.451 19.270 1.00 94.38 86 TYR A O 1
ATOM 704 N N . GLY A 1 87 ? -13.322 -3.162 19.676 1.00 91.38 87 GLY A N 1
ATOM 705 C CA . GLY A 1 87 ? -12.387 -4.261 19.920 1.00 91.38 87 GLY A CA 1
ATOM 706 C C . GLY A 1 87 ? -12.038 -5.081 18.674 1.00 91.38 87 GLY A C 1
ATOM 707 O O . GLY A 1 87 ? -11.575 -6.212 18.804 1.00 91.38 87 GLY A O 1
ATOM 708 N N . LEU A 1 88 ? -12.270 -4.545 17.469 1.00 89.88 88 LEU A N 1
ATOM 709 C CA . LEU A 1 88 ? -11.982 -5.229 16.201 1.00 89.88 88 LEU A CA 1
ATOM 710 C C . LEU A 1 88 ? -10.542 -5.017 15.724 1.00 89.88 88 LEU A C 1
ATOM 712 O O . LEU A 1 88 ? -10.009 -5.856 14.999 1.00 89.88 88 LEU A O 1
ATOM 716 N N . LEU A 1 89 ? -9.929 -3.898 16.108 1.00 89.06 89 LEU A N 1
ATOM 717 C CA . LEU A 1 89 ? -8.538 -3.551 15.818 1.00 89.06 89 LEU A CA 1
ATOM 718 C C . LEU A 1 89 ? -7.879 -2.982 17.080 1.00 89.06 89 LEU A C 1
ATOM 720 O O . LEU A 1 89 ? -8.557 -2.415 17.930 1.00 89.06 89 LEU A O 1
ATOM 724 N N . SER A 1 90 ? -6.560 -3.091 17.196 1.00 88.31 90 SER A N 1
ATOM 725 C CA . SER A 1 90 ? -5.773 -2.316 18.159 1.00 88.31 90 SER A CA 1
ATOM 726 C C . SER A 1 90 ? -5.253 -1.027 17.520 1.00 88.31 90 SER A C 1
ATOM 728 O O . SER A 1 90 ? -5.019 -0.979 16.314 1.00 88.31 90 SER A O 1
ATOM 730 N N . GLU A 1 91 ? -4.988 0.009 18.320 1.00 85.69 91 GLU A N 1
ATOM 731 C CA . GLU A 1 91 ? -4.370 1.253 17.819 1.00 85.69 91 GLU A CA 1
ATOM 732 C C . GLU A 1 91 ? -3.038 0.990 17.116 1.00 85.69 91 GLU A C 1
ATOM 734 O O . GLU A 1 91 ? -2.771 1.504 16.031 1.00 85.69 91 GLU A O 1
ATOM 739 N N . SER A 1 92 ? -2.239 0.082 17.679 1.00 86.81 92 SER A N 1
ATOM 740 C CA . SER A 1 92 ? -0.985 -0.347 17.069 1.00 86.81 92 SER A CA 1
ATOM 741 C C . SER A 1 92 ? -1.176 -0.984 15.693 1.00 86.81 92 SER A C 1
ATOM 743 O O . SER A 1 92 ? -0.244 -0.940 14.899 1.00 86.81 92 SER A O 1
ATOM 745 N N . GLN A 1 93 ? -2.340 -1.564 15.370 1.00 86.94 93 GLN A N 1
ATOM 746 C CA . GLN A 1 93 ? -2.588 -2.189 14.067 1.00 86.94 93 GLN A CA 1
ATOM 747 C C . GLN A 1 93 ? -2.750 -1.172 12.938 1.00 86.94 93 GLN A C 1
ATOM 749 O O . GLN A 1 93 ? -2.308 -1.457 11.826 1.00 86.94 93 GLN A O 1
ATOM 754 N N . TRP A 1 94 ? -3.339 -0.010 13.205 1.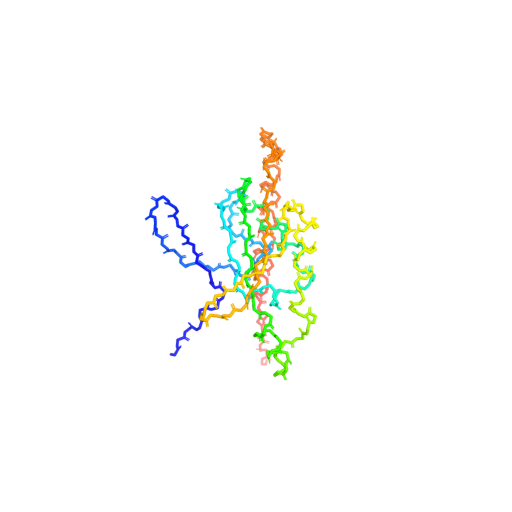00 88.25 94 TRP A N 1
ATOM 755 C CA . TRP A 1 94 ? -3.642 0.985 12.174 1.00 88.25 94 TRP A CA 1
ATOM 756 C C . TRP A 1 94 ? -2.814 2.263 12.269 1.00 88.25 94 TRP A C 1
ATOM 758 O O . TRP A 1 94 ? -3.033 3.162 11.461 1.00 88.25 94 TRP A O 1
ATOM 768 N N . ASP A 1 95 ? -1.836 2.325 13.177 1.00 89.69 95 ASP A N 1
ATOM 769 C CA . ASP A 1 95 ? -0.865 3.418 13.225 1.00 89.69 95 ASP A CA 1
ATOM 770 C C . ASP A 1 95 ? -0.217 3.637 11.836 1.00 89.69 95 ASP A C 1
ATOM 772 O O . ASP A 1 95 ? 0.517 2.764 11.347 1.00 89.69 95 ASP A O 1
ATOM 776 N N . PRO A 1 96 ? -0.481 4.782 11.178 1.00 88.69 96 PRO A N 1
ATOM 777 C CA . PRO A 1 96 ? 0.004 5.063 9.830 1.00 88.69 96 PRO A CA 1
ATOM 778 C C . PRO A 1 96 ? 1.531 5.153 9.761 1.00 88.69 96 PRO A C 1
ATOM 780 O O . PRO A 1 96 ? 2.106 4.875 8.705 1.00 88.69 96 PRO A O 1
ATOM 783 N N . LEU A 1 97 ? 2.202 5.481 10.874 1.00 90.31 97 LEU A N 1
ATOM 784 C CA . LEU A 1 97 ? 3.661 5.580 10.925 1.00 90.31 97 LEU A CA 1
ATOM 785 C C . LEU A 1 97 ? 4.323 4.241 10.612 1.00 90.31 97 LEU A C 1
ATOM 787 O O . LEU A 1 97 ? 5.360 4.203 9.960 1.00 90.31 97 LEU A O 1
ATOM 791 N N . ARG A 1 98 ? 3.686 3.124 10.980 1.00 90.75 98 ARG A N 1
ATOM 792 C CA . ARG A 1 98 ? 4.189 1.779 10.670 1.00 90.75 98 ARG A CA 1
ATOM 793 C C . ARG A 1 98 ? 4.328 1.546 9.170 1.00 90.75 98 ARG A C 1
ATOM 795 O O . ARG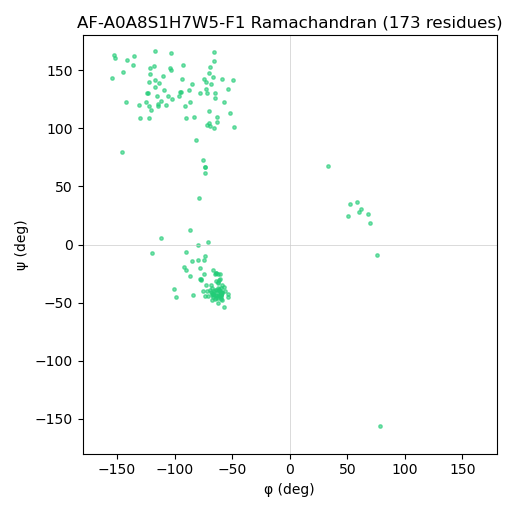 A 1 98 ? 5.310 0.952 8.726 1.00 90.75 98 ARG A O 1
ATOM 802 N N . TYR A 1 99 ? 3.339 1.991 8.398 1.00 90.69 99 TYR A N 1
ATOM 803 C CA . TYR A 1 99 ? 3.345 1.850 6.945 1.00 90.69 99 TYR A CA 1
ATOM 804 C C . TYR A 1 99 ? 4.299 2.854 6.296 1.00 90.69 99 TYR A C 1
ATOM 806 O O . TYR A 1 99 ? 5.059 2.485 5.404 1.00 90.69 99 TYR A O 1
ATOM 814 N N . LEU A 1 100 ? 4.318 4.088 6.806 1.00 92.00 100 LEU A N 1
ATOM 815 C CA . LEU A 1 100 ? 5.224 5.146 6.369 1.00 92.00 100 LEU A CA 1
ATOM 816 C C . LEU A 1 100 ? 6.692 4.724 6.507 1.00 92.00 100 LEU A C 1
ATOM 818 O O . LEU A 1 100 ? 7.417 4.699 5.515 1.00 92.00 100 LEU A O 1
ATOM 822 N N . SER A 1 101 ? 7.103 4.277 7.695 1.00 92.00 101 SER A N 1
ATOM 823 C CA . SER A 1 101 ? 8.477 3.832 7.946 1.00 92.00 101 SER A CA 1
ATOM 824 C C . SER A 1 101 ? 8.873 2.624 7.095 1.00 92.00 101 SER A C 1
ATOM 826 O O . SER A 1 101 ? 10.028 2.505 6.693 1.00 92.00 101 SER A O 1
ATOM 828 N N . ALA A 1 102 ? 7.934 1.722 6.785 1.00 92.44 102 ALA A N 1
ATOM 829 C CA . ALA A 1 102 ? 8.210 0.590 5.901 1.00 92.44 102 ALA A CA 1
ATOM 830 C C . ALA A 1 102 ? 8.477 1.030 4.450 1.00 92.44 102 ALA A C 1
ATOM 832 O O . ALA A 1 102 ? 9.345 0.453 3.790 1.00 92.44 102 ALA A O 1
ATOM 833 N N . MET A 1 103 ? 7.761 2.051 3.968 1.00 92.62 103 MET A N 1
ATOM 834 C CA . MET A 1 103 ? 7.983 2.637 2.644 1.00 92.62 103 MET A CA 1
ATOM 835 C C . MET A 1 103 ? 9.332 3.353 2.571 1.00 92.62 103 MET A C 1
ATOM 837 O O . MET A 1 103 ? 10.113 3.086 1.659 1.00 92.62 103 MET A O 1
ATOM 841 N N . GLU A 1 104 ? 9.650 4.183 3.565 1.00 91.69 104 GLU A N 1
ATOM 842 C CA . GLU A 1 104 ? 10.941 4.879 3.644 1.00 91.69 104 GLU A CA 1
ATOM 843 C C . GLU A 1 104 ? 12.115 3.892 3.699 1.00 91.69 104 GLU A C 1
ATOM 845 O O . GLU A 1 104 ? 13.063 3.998 2.921 1.00 91.69 104 GLU A O 1
ATOM 850 N N . TYR A 1 105 ? 12.026 2.864 4.550 1.00 90.81 105 TYR A N 1
ATOM 851 C CA . TYR A 1 105 ? 13.058 1.826 4.650 1.00 90.81 105 TYR A CA 1
ATOM 852 C C . TYR A 1 105 ? 13.259 1.063 3.331 1.00 90.81 105 TYR A C 1
ATOM 854 O O . TYR A 1 105 ? 14.363 0.614 3.021 1.00 90.81 105 TYR A O 1
ATOM 862 N N . SER A 1 106 ? 12.198 0.946 2.532 1.00 91.50 106 SER A N 1
ATOM 863 C CA . SER A 1 106 ? 12.220 0.282 1.226 1.00 91.50 106 SER A CA 1
ATOM 864 C C . SER A 1 106 ? 12.638 1.208 0.084 1.00 91.50 106 SER A C 1
ATOM 866 O O . SER A 1 106 ? 12.506 0.816 -1.069 1.00 91.50 106 SER A O 1
ATOM 868 N N . LYS A 1 107 ? 13.181 2.399 0.376 1.00 92.75 107 LYS A N 1
ATOM 869 C CA . LYS A 1 107 ? 13.688 3.370 -0.611 1.00 92.75 107 LYS A CA 1
ATOM 870 C C . LYS A 1 107 ? 12.612 4.012 -1.492 1.00 92.75 107 LYS A C 1
ATOM 872 O O . LYS A 1 107 ? 12.908 4.424 -2.612 1.00 92.75 107 LYS A O 1
ATOM 877 N N . PHE A 1 108 ? 11.373 4.098 -1.016 1.00 94.81 108 PHE A N 1
ATOM 878 C CA . PHE A 1 108 ? 10.422 5.014 -1.639 1.00 94.81 108 PHE A CA 1
ATOM 879 C C . PHE A 1 108 ? 10.810 6.467 -1.348 1.00 94.81 108 PHE A C 1
ATOM 881 O O . PHE A 1 108 ? 11.317 6.790 -0.276 1.00 94.81 108 PHE A O 1
ATOM 888 N N . GLU A 1 109 ? 10.513 7.338 -2.301 1.00 94.38 109 GLU A N 1
ATOM 889 C CA . GLU A 1 109 ? 10.648 8.787 -2.208 1.00 94.38 109 GLU A CA 1
ATOM 890 C C . GLU A 1 109 ? 9.284 9.453 -1.999 1.00 94.38 109 GLU A C 1
ATOM 892 O O . GLU A 1 109 ? 8.227 8.843 -2.189 1.00 94.38 109 GLU A O 1
ATOM 897 N N . ASP A 1 110 ? 9.313 10.725 -1.591 1.00 93.94 110 ASP A N 1
ATOM 898 C CA . ASP A 1 110 ? 8.125 11.564 -1.384 1.00 93.94 110 ASP A CA 1
ATOM 899 C C . ASP A 1 110 ? 7.059 10.929 -0.485 1.00 93.94 110 ASP A C 1
ATOM 901 O O . ASP A 1 110 ? 5.854 11.110 -0.695 1.00 93.94 110 ASP A O 1
ATOM 905 N N . VAL A 1 111 ? 7.508 10.175 0.520 1.00 94.81 111 VAL A N 1
ATOM 906 C CA . VAL A 1 111 ? 6.618 9.518 1.469 1.00 94.81 111 VAL A CA 1
ATOM 907 C C . VAL A 1 111 ? 5.983 10.579 2.364 1.00 94.81 111 VAL A C 1
ATOM 909 O O . VAL A 1 111 ? 6.663 11.274 3.116 1.00 94.81 111 VAL A O 1
ATOM 912 N N . LYS A 1 112 ? 4.664 10.737 2.267 1.00 94.88 112 LYS A N 1
ATOM 913 C CA . LYS A 1 112 ? 3.917 11.747 3.029 1.00 94.88 112 LYS A CA 1
ATOM 914 C C . LYS A 1 112 ? 2.484 11.317 3.284 1.00 94.88 112 LYS A C 1
ATOM 916 O O . LYS A 1 112 ? 1.940 10.480 2.568 1.00 94.88 112 LYS A O 1
ATOM 921 N N . ILE A 1 113 ? 1.869 11.9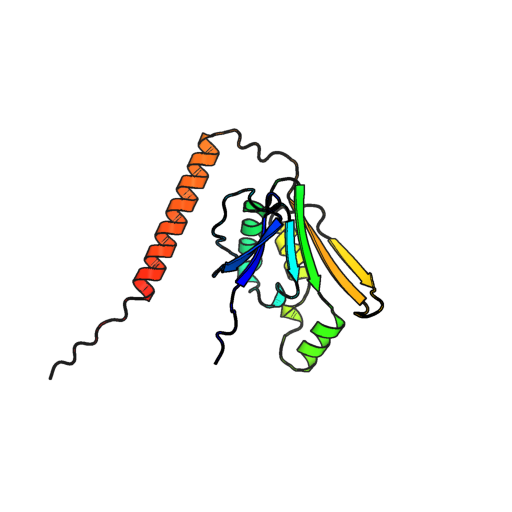41 4.284 1.00 94.31 113 ILE A N 1
ATOM 922 C CA . ILE A 1 113 ? 0.443 11.811 4.584 1.00 94.31 113 ILE A CA 1
ATOM 923 C C . ILE A 1 113 ? -0.220 13.152 4.283 1.00 94.31 113 ILE A C 1
ATOM 925 O O . ILE A 1 113 ? 0.181 14.176 4.837 1.00 94.31 113 ILE A O 1
ATOM 929 N N . THR A 1 114 ? -1.225 13.149 3.413 1.00 94.69 114 THR A N 1
ATOM 930 C CA . THR A 1 114 ? -2.102 14.297 3.173 1.00 94.69 114 THR A CA 1
ATOM 931 C C . THR A 1 114 ? -3.453 14.080 3.844 1.00 94.69 114 THR A C 1
ATOM 933 O O . THR A 1 114 ? -3.887 12.945 4.056 1.00 94.69 114 THR A O 1
ATOM 936 N N . TYR A 1 115 ? -4.096 15.185 4.210 1.00 94.19 115 TYR A N 1
ATOM 937 C CA . TYR A 1 115 ? -5.392 15.210 4.877 1.00 94.19 115 TYR A CA 1
ATOM 938 C C . TYR A 1 115 ? -6.375 15.864 3.924 1.00 94.19 115 TYR A C 1
ATOM 940 O O . TYR A 1 115 ? -6.188 17.013 3.532 1.00 94.19 115 TYR A O 1
ATOM 948 N N . GLU A 1 116 ? -7.400 15.118 3.553 1.00 93.69 116 GLU A N 1
ATOM 949 C CA . GLU A 1 116 ? -8.429 15.555 2.626 1.00 93.69 116 GLU A CA 1
ATOM 950 C C . GLU A 1 116 ? -9.776 15.563 3.342 1.00 93.69 116 GLU A C 1
ATOM 952 O O . GLU A 1 116 ? -10.000 14.823 4.303 1.00 93.69 116 GLU A O 1
ATOM 957 N N . ASN A 1 117 ? -10.688 16.411 2.877 1.00 92.56 117 ASN A N 1
ATOM 958 C CA . ASN A 1 117 ? -12.030 16.508 3.431 1.00 92.56 117 ASN A CA 1
ATOM 959 C C . ASN A 1 117 ? -13.054 16.454 2.301 1.00 92.56 117 ASN A C 1
ATOM 961 O O . ASN A 1 117 ? -13.059 17.308 1.414 1.00 92.56 117 ASN A O 1
ATOM 965 N N . ASP A 1 118 ? -13.926 15.453 2.352 1.00 91.44 118 ASP A N 1
ATOM 966 C CA . ASP A 1 118 ? -15.032 15.292 1.419 1.00 91.44 118 ASP A CA 1
ATOM 967 C C . ASP A 1 118 ? -16.374 15.559 2.111 1.00 91.44 118 ASP A C 1
ATOM 969 O O . ASP A 1 118 ? -16.589 15.211 3.272 1.00 91.44 118 ASP A O 1
ATOM 973 N N . LYS A 1 119 ? -17.320 16.147 1.373 1.00 87.56 119 LYS A N 1
ATOM 974 C CA . LYS A 1 119 ? -18.636 16.520 1.916 1.00 87.56 119 LYS A CA 1
ATOM 975 C C . LYS A 1 119 ? -19.444 15.322 2.418 1.00 87.56 119 LYS A C 1
ATOM 977 O O . LYS A 1 119 ? -20.255 15.491 3.325 1.00 87.56 119 LYS A O 1
ATOM 982 N N . ASN A 1 120 ? -19.254 14.146 1.823 1.00 84.94 120 ASN A N 1
ATOM 983 C CA . ASN A 1 120 ? -20.023 12.943 2.131 1.00 84.94 120 ASN A CA 1
ATOM 984 C C . ASN A 1 120 ? -19.256 11.996 3.060 1.00 84.94 120 ASN A C 1
ATOM 986 O O . ASN A 1 120 ? -19.859 11.369 3.929 1.00 84.94 120 ASN A O 1
ATOM 990 N N . LEU A 1 121 ? -17.941 11.872 2.869 1.00 80.06 121 LEU A N 1
ATOM 991 C CA . LEU A 1 121 ? -17.092 10.943 3.622 1.00 80.06 121 LEU A CA 1
ATOM 992 C C . LEU A 1 121 ? -16.474 11.576 4.875 1.00 80.06 121 LEU A C 1
ATOM 994 O O . LEU A 1 121 ? -16.092 10.846 5.790 1.00 80.06 121 LEU A O 1
ATOM 998 N N . GLY A 1 122 ? -16.413 12.907 4.948 1.00 88.50 122 GLY A N 1
ATOM 999 C CA . GLY A 1 122 ? -15.716 13.650 5.993 1.00 88.50 122 GLY A CA 1
ATOM 1000 C C . GLY A 1 122 ? -14.206 13.692 5.765 1.00 88.50 122 GLY A C 1
ATOM 1001 O O . GLY A 1 122 ? -13.725 13.552 4.642 1.00 88.50 122 GLY A O 1
ATOM 1002 N N . GLU A 1 123 ? -13.450 13.882 6.846 1.00 92.69 123 GLU A N 1
ATOM 1003 C CA . GLU A 1 123 ? -11.986 13.889 6.802 1.00 92.69 123 GLU A CA 1
ATOM 1004 C C . GLU A 1 123 ? -11.426 12.473 6.591 1.00 92.69 123 GLU A C 1
ATOM 1006 O O . GLU A 1 123 ? -11.832 11.521 7.270 1.00 92.69 123 GLU A O 1
ATOM 1011 N N . TYR A 1 124 ? -10.469 12.346 5.674 1.00 92.81 124 TYR A N 1
ATOM 1012 C CA . TYR A 1 124 ? -9.719 11.123 5.406 1.00 92.81 124 TYR A CA 1
ATOM 1013 C C . TYR A 1 124 ? -8.250 11.435 5.107 1.00 92.81 124 TYR A C 1
ATOM 1015 O O . TYR A 1 124 ? -7.877 12.554 4.758 1.00 92.81 124 TYR A O 1
ATOM 1023 N N . GLN A 1 125 ? -7.396 10.433 5.283 1.00 92.50 125 GLN A N 1
ATOM 1024 C CA . GLN A 1 125 ? -5.952 10.551 5.131 1.00 92.50 125 GLN A CA 1
ATOM 1025 C C . GLN A 1 125 ? -5.482 9.719 3.944 1.00 92.50 125 GLN A C 1
ATOM 1027 O O . GLN A 1 125 ? -5.927 8.583 3.753 1.00 92.50 125 GLN A O 1
ATOM 1032 N N . ILE A 1 126 ? -4.553 10.267 3.166 1.00 94.25 126 ILE A N 1
ATOM 1033 C CA . ILE A 1 126 ? -3.904 9.562 2.063 1.00 94.25 126 ILE A CA 1
ATOM 1034 C C . ILE A 1 126 ? -2.407 9.529 2.333 1.00 94.25 126 ILE A C 1
ATOM 1036 O O . ILE A 1 126 ? -1.745 10.562 2.356 1.00 94.25 126 ILE A O 1
ATOM 1040 N N . LEU A 1 127 ? -1.862 8.331 2.514 1.00 94.19 127 LEU A N 1
ATOM 1041 C CA . LEU A 1 127 ? -0.423 8.120 2.486 1.00 94.19 127 LEU A CA 1
ATOM 1042 C C . LEU A 1 127 ? 0.007 7.898 1.040 1.00 94.19 127 LEU A C 1
ATOM 1044 O O . LEU A 1 127 ? -0.468 6.970 0.391 1.00 94.19 127 LEU A O 1
ATOM 1048 N N . THR A 1 128 ? 0.915 8.723 0.543 1.00 95.69 128 THR A N 1
ATOM 1049 C CA . THR A 1 128 ? 1.479 8.597 -0.804 1.00 95.69 128 THR A CA 1
ATOM 1050 C C . THR A 1 128 ? 2.967 8.327 -0.720 1.00 95.69 128 THR A C 1
ATOM 1052 O O . THR A 1 128 ? 3.641 8.923 0.116 1.00 95.69 128 THR A O 1
ATOM 1055 N N . ALA A 1 129 ? 3.472 7.475 -1.604 1.00 96.00 129 ALA A N 1
ATOM 1056 C CA . ALA A 1 129 ? 4.894 7.223 -1.782 1.00 96.00 129 ALA A CA 1
ATOM 1057 C C . ALA A 1 129 ? 5.188 6.971 -3.266 1.00 96.00 129 ALA A C 1
ATOM 1059 O O . ALA A 1 129 ? 4.341 6.451 -3.998 1.00 96.00 129 ALA A O 1
ATOM 1060 N N . ARG A 1 130 ? 6.381 7.343 -3.725 1.00 95.94 130 ARG A N 1
ATOM 1061 C CA . ARG A 1 130 ? 6.793 7.259 -5.128 1.00 95.94 130 ARG A CA 1
ATOM 1062 C C . ARG A 1 130 ? 8.044 6.404 -5.272 1.00 95.94 130 ARG A C 1
ATOM 1064 O O . ARG A 1 130 ? 8.953 6.476 -4.453 1.00 95.94 130 ARG A O 1
ATOM 1071 N N . LYS A 1 131 ? 8.091 5.574 -6.312 1.00 95.12 131 LYS A N 1
ATOM 1072 C CA . LYS A 1 131 ? 9.323 4.887 -6.694 1.00 95.12 131 LYS A CA 1
ATOM 1073 C C . LYS A 1 131 ? 10.287 5.914 -7.310 1.00 95.12 131 LYS A C 1
ATOM 1075 O O . LYS A 1 131 ? 9.854 6.624 -8.223 1.00 95.12 131 LYS A O 1
ATOM 1080 N N . PRO A 1 132 ? 11.556 5.973 -6.867 1.00 92.94 132 PRO A N 1
ATOM 1081 C CA . PRO A 1 132 ? 12.561 6.858 -7.449 1.00 92.94 132 PRO A CA 1
ATOM 1082 C C . PRO A 1 132 ? 12.622 6.755 -8.976 1.00 92.94 132 PRO A C 1
ATOM 1084 O O . PRO A 1 132 ? 12.484 5.664 -9.542 1.00 92.94 132 PRO A O 1
ATOM 1087 N N . ILE A 1 133 ? 12.814 7.897 -9.639 1.00 86.00 133 ILE A N 1
ATOM 1088 C CA . ILE A 1 133 ? 13.034 7.964 -11.096 1.00 86.00 133 ILE A CA 1
ATOM 1089 C C . ILE A 1 133 ? 14.483 7.580 -11.420 1.00 86.00 133 ILE A C 1
ATOM 1091 O O . ILE A 1 133 ? 14.749 7.011 -12.480 1.00 86.00 133 ILE A O 1
ATOM 1095 N N . ASP A 1 134 ? 15.405 7.846 -10.491 1.00 69.94 134 ASP A N 1
ATOM 1096 C CA . ASP A 1 134 ? 16.827 7.609 -10.691 1.00 69.94 134 ASP A CA 1
ATOM 1097 C C . ASP A 1 134 ? 17.153 6.112 -10.745 1.00 69.94 134 ASP A C 1
ATOM 1099 O O . ASP A 1 134 ? 17.234 5.400 -9.745 1.00 69.94 134 ASP A O 1
ATOM 1103 N N . SER A 1 135 ? 17.342 5.668 -11.988 1.00 48.50 135 SER A N 1
ATOM 1104 C CA . SER A 1 135 ? 18.342 4.709 -12.455 1.00 48.50 135 SER A CA 1
ATOM 1105 C C . SER A 1 135 ? 18.737 3.584 -11.484 1.00 48.50 135 SER A C 1
ATOM 1107 O O . SER A 1 135 ? 19.913 3.371 -11.200 1.00 48.50 135 SER A O 1
ATOM 1109 N N . PHE A 1 136 ? 17.811 2.666 -11.192 1.00 48.41 136 PHE A N 1
ATOM 1110 C CA . PHE A 1 136 ? 18.207 1.268 -11.410 1.00 48.41 136 PHE A CA 1
ATOM 1111 C C . PHE A 1 136 ? 18.223 1.027 -12.914 1.00 48.41 136 PHE A C 1
ATOM 1113 O O . PHE A 1 136 ? 17.425 0.273 -13.464 1.00 48.41 136 PHE A O 1
ATOM 1120 N N . ASP A 1 137 ? 19.157 1.705 -13.575 1.00 49.25 137 ASP A N 1
ATOM 1121 C CA . ASP A 1 137 ? 19.621 1.344 -14.893 1.00 49.25 137 ASP A CA 1
ATOM 1122 C C . ASP A 1 137 ? 20.484 0.094 -14.690 1.00 49.25 137 ASP A C 1
ATOM 1124 O O . ASP A 1 137 ? 21.694 0.086 -14.883 1.00 49.25 137 ASP A O 1
ATOM 1128 N N . SER A 1 138 ? 19.855 -1.014 -14.283 1.00 47.03 138 SER A N 1
ATOM 1129 C CA . SER A 1 138 ? 20.345 -2.326 -14.681 1.00 47.03 138 SER A CA 1
ATOM 1130 C C . SER A 1 138 ? 19.984 -2.510 -16.157 1.00 47.03 138 SER A C 1
ATOM 1132 O O . SER A 1 138 ? 19.230 -3.405 -16.525 1.00 47.03 138 SER A O 1
ATOM 1134 N N . ASN A 1 139 ? 20.530 -1.640 -17.007 1.00 50.50 139 ASN A N 1
ATOM 1135 C CA . ASN A 1 139 ? 20.805 -1.992 -18.392 1.00 50.50 139 ASN A CA 1
ATOM 1136 C C . ASN A 1 139 ? 21.977 -2.984 -18.464 1.00 50.50 139 ASN A C 1
ATOM 1138 O O . ASN A 1 139 ? 22.353 -3.373 -19.562 1.00 50.50 139 ASN A O 1
ATOM 1142 N N . ASP A 1 140 ? 22.537 -3.406 -17.320 1.00 64.12 140 ASP A N 1
ATOM 1143 C CA . ASP A 1 140 ? 23.354 -4.607 -17.205 1.00 64.12 140 ASP A CA 1
ATOM 1144 C C . ASP A 1 140 ? 22.461 -5.860 -17.320 1.00 64.12 140 ASP A C 1
ATOM 1146 O O . ASP A 1 140 ? 21.766 -6.229 -16.359 1.00 64.12 140 ASP A O 1
ATOM 1150 N N . PRO A 1 141 ? 22.462 -6.535 -18.484 1.00 65.56 141 PRO A N 1
ATOM 1151 C CA . PRO A 1 141 ? 21.654 -7.726 -18.701 1.00 65.56 141 PRO A CA 1
ATOM 1152 C C . PRO A 1 141 ? 22.062 -8.855 -17.751 1.00 65.56 141 PRO A C 1
ATOM 1154 O O . PRO A 1 141 ? 21.243 -9.715 -17.437 1.00 65.56 141 PRO A O 1
ATOM 1157 N N . GLU A 1 142 ? 23.306 -8.858 -17.265 1.00 74.44 142 GLU A N 1
ATOM 1158 C CA . GLU A 1 142 ? 23.832 -9.894 -16.384 1.00 74.44 142 GLU A CA 1
ATOM 1159 C C . GLU A 1 142 ? 23.249 -9.771 -14.972 1.00 74.44 142 GLU A C 1
ATOM 1161 O O . GLU A 1 142 ? 22.762 -10.757 -14.411 1.00 74.44 142 GLU A O 1
ATOM 1166 N N . ALA A 1 143 ? 23.175 -8.553 -14.426 1.00 72.75 143 ALA A N 1
ATOM 1167 C CA . ALA A 1 143 ? 22.483 -8.284 -13.166 1.00 72.75 143 ALA A CA 1
ATOM 1168 C C . ALA A 1 143 ? 20.991 -8.658 -13.232 1.00 72.75 143 ALA A C 1
ATOM 1170 O O . ALA A 1 143 ? 20.462 -9.277 -12.305 1.00 72.75 143 ALA A O 1
ATOM 1171 N N . MET A 1 144 ? 20.321 -8.351 -14.348 1.00 68.25 144 MET A N 1
ATOM 1172 C CA . MET A 1 144 ? 18.909 -8.685 -14.549 1.00 68.25 144 MET A CA 1
ATOM 1173 C C . MET A 1 144 ? 18.686 -10.201 -14.679 1.00 68.25 144 MET A C 1
ATOM 1175 O O . MET A 1 144 ? 17.748 -10.740 -14.090 1.00 68.25 144 MET A O 1
ATOM 1179 N N . MET A 1 145 ? 19.571 -10.907 -15.390 1.00 76.56 145 MET A N 1
ATOM 1180 C CA . MET A 1 145 ? 19.541 -12.369 -15.501 1.00 76.56 145 MET A CA 1
ATOM 1181 C C . MET A 1 145 ? 19.789 -13.053 -14.155 1.00 76.56 145 MET A C 1
ATOM 1183 O O . MET A 1 145 ? 19.122 -14.038 -13.834 1.00 76.56 145 MET A O 1
ATOM 1187 N N . ASN A 1 146 ? 20.699 -12.514 -13.344 1.00 80.38 146 ASN A N 1
ATOM 1188 C CA . ASN A 1 146 ? 20.976 -13.022 -12.004 1.00 80.38 146 ASN A CA 1
ATOM 1189 C C . ASN A 1 146 ? 19.780 -12.831 -11.061 1.00 80.38 146 ASN A C 1
ATOM 1191 O O . ASN A 1 146 ? 19.418 -13.755 -10.328 1.00 80.38 146 ASN A O 1
ATOM 1195 N N . GLU A 1 147 ? 19.125 -11.671 -11.115 1.00 78.12 147 GLU A N 1
ATOM 1196 C CA . GLU A 1 147 ? 17.926 -11.400 -10.321 1.00 78.12 147 GLU A CA 1
ATOM 1197 C C . GLU A 1 147 ? 16.740 -12.270 -10.770 1.00 78.12 147 GLU A C 1
ATOM 1199 O O . GLU A 1 147 ? 16.058 -12.868 -9.937 1.00 78.12 147 GLU A O 1
ATOM 1204 N N . LEU A 1 148 ? 16.544 -12.453 -12.080 1.00 77.94 148 LEU A N 1
ATOM 1205 C CA . LEU A 1 148 ? 15.525 -13.361 -12.613 1.00 77.94 148 LEU A CA 1
ATOM 1206 C C . LEU A 1 148 ? 15.783 -14.816 -12.193 1.00 77.94 148 LEU A C 1
ATOM 1208 O O . LEU A 1 148 ? 14.865 -15.516 -11.762 1.00 77.94 148 LEU A O 1
ATOM 1212 N N . ALA A 1 149 ? 17.033 -15.281 -12.266 1.00 80.56 149 ALA A N 1
ATOM 1213 C CA . ALA A 1 149 ? 17.408 -16.622 -11.823 1.00 80.56 149 ALA A CA 1
ATOM 1214 C C . ALA A 1 149 ? 17.135 -16.826 -10.324 1.00 80.56 149 ALA A C 1
ATOM 1216 O O . ALA A 1 149 ? 16.676 -17.897 -9.908 1.00 80.56 149 ALA A O 1
ATOM 1217 N N . LYS A 1 150 ? 17.376 -15.792 -9.513 1.00 85.12 150 LYS A N 1
ATOM 1218 C CA . LYS A 1 150 ? 17.067 -15.792 -8.084 1.00 85.12 150 LYS A CA 1
ATOM 1219 C C . LYS A 1 150 ? 15.559 -15.872 -7.835 1.00 85.12 150 LYS A C 1
ATOM 1221 O O . LYS A 1 150 ? 15.137 -16.745 -7.078 1.00 85.12 150 LYS A O 1
ATOM 1226 N N . GLN A 1 151 ? 14.753 -15.066 -8.526 1.00 78.50 151 GLN A N 1
ATOM 1227 C CA . GLN A 1 151 ? 13.288 -15.093 -8.413 1.00 78.50 151 GLN A CA 1
ATOM 1228 C C . GLN A 1 151 ? 12.704 -16.456 -8.809 1.00 78.50 151 GLN A C 1
ATOM 1230 O O . GLN A 1 151 ? 11.911 -17.028 -8.065 1.00 78.50 151 GLN A O 1
ATOM 1235 N N . ILE A 1 152 ? 13.171 -17.048 -9.914 1.00 86.75 152 ILE A N 1
ATOM 1236 C CA . ILE A 1 152 ? 12.756 -18.396 -10.344 1.00 86.75 152 ILE A CA 1
ATOM 1237 C C . ILE A 1 152 ? 13.089 -19.445 -9.274 1.00 86.75 152 ILE A C 1
ATOM 1239 O O . ILE A 1 152 ? 12.310 -20.370 -9.023 1.00 86.75 152 ILE A O 1
ATOM 1243 N N . LYS A 1 153 ? 14.261 -19.331 -8.642 1.00 87.00 153 LYS A N 1
ATOM 1244 C CA . LYS A 1 153 ? 14.678 -20.246 -7.577 1.00 87.00 153 LYS A CA 1
ATOM 1245 C C . LYS A 1 153 ? 13.795 -20.098 -6.338 1.00 87.00 153 LYS A C 1
ATOM 1247 O O . LYS A 1 153 ? 13.364 -21.111 -5.791 1.00 87.00 153 LYS A O 1
ATOM 1252 N N . GLU A 1 154 ? 13.508 -18.870 -5.920 1.00 83.31 154 GLU A N 1
ATOM 1253 C CA . GLU A 1 154 ? 12.616 -18.580 -4.792 1.00 83.31 154 GLU A CA 1
ATOM 1254 C C . GLU A 1 154 ? 11.192 -19.089 -5.053 1.00 83.31 154 GLU A C 1
ATOM 1256 O O . GLU A 1 154 ? 10.604 -19.758 -4.200 1.00 83.31 154 GLU A O 1
ATOM 1261 N N . GLU A 1 155 ? 10.664 -18.876 -6.259 1.00 78.50 155 GLU A N 1
ATOM 1262 C CA . GLU A 1 155 ? 9.346 -19.366 -6.658 1.00 78.50 155 GLU A CA 1
ATOM 1263 C C . GLU A 1 155 ? 9.286 -20.899 -6.673 1.00 78.50 155 GLU A C 1
ATOM 1265 O O . GLU A 1 155 ? 8.347 -21.491 -6.136 1.00 78.50 155 GLU A O 1
ATOM 1270 N N . ARG A 1 156 ? 10.318 -21.569 -7.206 1.00 79.81 156 ARG A N 1
ATOM 1271 C CA . ARG A 1 156 ? 10.412 -23.038 -7.196 1.00 79.81 156 ARG A CA 1
ATOM 1272 C C . ARG A 1 156 ? 10.398 -23.593 -5.773 1.00 79.81 156 ARG A C 1
ATOM 1274 O O . ARG A 1 156 ? 9.667 -24.544 -5.501 1.00 79.81 156 ARG A O 1
ATOM 1281 N N . VAL A 1 157 ? 11.169 -22.987 -4.873 1.00 80.06 157 VAL A N 1
ATOM 1282 C CA . VAL A 1 157 ? 11.211 -23.373 -3.458 1.00 80.06 157 VAL A CA 1
ATOM 1283 C C . VAL A 1 157 ? 9.840 -23.174 -2.809 1.00 80.06 157 VAL A C 1
ATOM 1285 O O . VAL A 1 157 ? 9.325 -24.088 -2.165 1.00 80.06 157 VAL A O 1
ATOM 1288 N N . ASN A 1 158 ? 9.194 -22.030 -3.036 1.00 76.44 158 ASN A N 1
ATOM 1289 C CA . ASN A 1 158 ? 7.853 -21.762 -2.517 1.00 76.44 158 ASN A CA 1
ATOM 1290 C C . ASN A 1 158 ? 6.823 -22.783 -3.028 1.00 76.44 158 ASN A C 1
ATOM 1292 O O . ASN A 1 158 ? 6.024 -23.304 -2.245 1.00 76.44 158 ASN A O 1
ATOM 1296 N N . LEU A 1 159 ? 6.867 -23.131 -4.317 1.00 75.94 159 LEU A N 1
ATOM 1297 C CA . LEU A 1 159 ? 6.011 -24.159 -4.912 1.00 75.94 159 LEU A CA 1
ATOM 1298 C C . LEU A 1 159 ? 6.248 -25.546 -4.298 1.00 75.94 159 LEU A C 1
ATOM 1300 O O . LEU A 1 159 ? 5.282 -26.276 -4.058 1.00 75.94 159 LEU A O 1
ATOM 1304 N N . GLU A 1 160 ? 7.495 -25.920 -4.010 1.00 78.25 160 GLU A N 1
ATOM 1305 C CA . GLU A 1 160 ? 7.814 -27.169 -3.307 1.00 78.25 160 GLU A CA 1
ATOM 1306 C C . GLU A 1 160 ? 7.293 -27.174 -1.868 1.00 78.25 160 GLU A C 1
ATOM 1308 O O . GLU A 1 160 ? 6.657 -28.145 -1.450 1.00 78.25 160 GLU A O 1
ATOM 1313 N N . PHE A 1 161 ? 7.459 -26.074 -1.129 1.00 76.19 161 PHE A N 1
ATOM 1314 C CA . PHE A 1 161 ? 6.881 -25.928 0.209 1.00 76.19 161 PHE A CA 1
ATOM 1315 C C . PHE A 1 161 ? 5.351 -26.064 0.193 1.00 76.19 161 PHE A C 1
ATOM 1317 O O . PHE A 1 161 ? 4.774 -26.750 1.042 1.00 76.19 161 PHE A O 1
ATOM 1324 N N . LEU A 1 162 ? 4.678 -25.466 -0.793 1.00 72.81 162 LEU A N 1
ATOM 1325 C CA . LEU A 1 162 ? 3.230 -25.589 -0.988 1.00 72.81 162 LEU A CA 1
ATOM 1326 C C . LEU A 1 16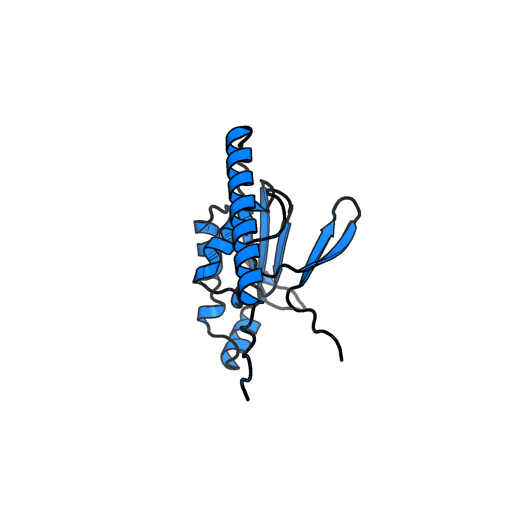2 ? 2.800 -27.024 -1.329 1.00 72.81 162 LEU A C 1
ATOM 1328 O O . LEU A 1 162 ? 1.777 -27.488 -0.817 1.00 72.81 162 LEU A O 1
ATOM 1332 N N . LYS A 1 163 ? 3.569 -27.747 -2.152 1.00 73.75 163 LYS A N 1
ATOM 1333 C CA . LYS A 1 163 ? 3.313 -29.163 -2.470 1.00 73.75 163 LYS A CA 1
ATOM 1334 C C . LYS A 1 163 ? 3.502 -30.064 -1.251 1.00 73.75 163 LYS A C 1
ATOM 1336 O O . LYS A 1 163 ? 2.655 -30.920 -1.002 1.00 73.75 163 LYS A O 1
ATOM 1341 N N . ASN A 1 164 ? 4.546 -29.835 -0.457 1.00 68.19 164 ASN A N 1
ATOM 1342 C CA . ASN A 1 164 ? 4.814 -30.621 0.747 1.00 68.19 164 ASN A CA 1
ATOM 1343 C C . ASN A 1 164 ? 3.769 -30.385 1.845 1.00 68.19 164 ASN A C 1
ATOM 1345 O O . ASN A 1 164 ? 3.366 -31.338 2.501 1.00 68.19 164 ASN A O 1
ATOM 1349 N N . ARG A 1 165 ? 3.223 -29.167 1.984 1.00 60.06 165 ARG A N 1
ATOM 1350 C CA . ARG A 1 165 ? 2.093 -28.907 2.903 1.00 60.06 165 ARG A CA 1
ATOM 1351 C C . ARG A 1 165 ? 0.786 -29.600 2.499 1.00 60.06 165 ARG A C 1
ATOM 1353 O O . ARG A 1 165 ? -0.080 -29.774 3.351 1.00 60.06 165 ARG A O 1
ATOM 1360 N N . ARG A 1 166 ? 0.613 -29.974 1.224 1.00 56.91 166 ARG A N 1
ATOM 1361 C CA . ARG A 1 166 ? -0.581 -30.694 0.734 1.00 56.91 166 ARG A CA 1
ATOM 1362 C C . ARG A 1 166 ? -0.495 -32.211 0.913 1.00 56.91 166 ARG A C 1
ATOM 1364 O O . ARG A 1 166 ? -1.527 -32.870 0.828 1.00 56.91 166 ARG A O 1
ATOM 1371 N N . ARG A 1 167 ? 0.689 -32.764 1.190 1.00 52.81 167 ARG A N 1
ATOM 1372 C CA . ARG A 1 167 ? 0.847 -34.172 1.565 1.00 52.81 167 ARG A CA 1
ATOM 1373 C C . ARG A 1 167 ? 0.534 -34.320 3.057 1.00 52.81 167 ARG A C 1
ATOM 1375 O O . ARG A 1 167 ? 1.414 -34.161 3.895 1.00 52.81 167 ARG A O 1
ATOM 1382 N N . LYS A 1 168 ? -0.731 -34.583 3.402 1.00 44.97 168 LYS A N 1
ATOM 1383 C CA . LYS A 1 168 ? -1.028 -35.224 4.693 1.00 44.97 168 LYS A CA 1
ATOM 1384 C C . LYS A 1 168 ? -0.457 -36.651 4.654 1.00 44.97 168 LYS A C 1
ATOM 1386 O O . LYS A 1 168 ? -0.488 -37.251 3.583 1.00 44.97 168 LYS A O 1
ATOM 1391 N N . PRO A 1 169 ? 0.069 -37.184 5.767 1.00 45.44 169 PRO A N 1
ATOM 1392 C CA . PRO A 1 169 ? 0.393 -38.599 5.845 1.00 45.44 169 PRO A CA 1
ATOM 1393 C C . PRO A 1 169 ? -0.908 -39.402 5.746 1.00 45.44 169 PRO A C 1
ATOM 1395 O O . PRO A 1 169 ? -1.849 -39.142 6.501 1.00 45.44 169 PRO A O 1
ATOM 1398 N N . ASP A 1 170 ? -0.958 -40.346 4.810 1.00 51.62 170 ASP A N 1
ATOM 1399 C CA . ASP A 1 170 ? -1.951 -41.412 4.833 1.00 51.62 170 ASP A CA 1
ATOM 1400 C C . ASP A 1 170 ? -1.689 -42.220 6.108 1.00 51.62 170 ASP A C 1
ATOM 1402 O O . ASP A 1 170 ? -0.650 -42.863 6.256 1.00 51.62 170 ASP A O 1
ATOM 1406 N N . PHE A 1 171 ? -2.590 -42.111 7.083 1.00 45.72 171 PHE A N 1
ATOM 1407 C CA . PHE A 1 171 ? -2.606 -43.045 8.198 1.00 45.72 171 PHE A CA 1
ATOM 1408 C C . PHE A 1 171 ? -3.078 -44.387 7.637 1.00 45.72 171 PHE A C 1
ATOM 1410 O O . PHE A 1 171 ? -4.257 -44.555 7.333 1.00 45.72 171 PHE A O 1
ATOM 1417 N N . GLU A 1 172 ? -2.146 -45.324 7.467 1.00 45.81 172 GLU A N 1
ATOM 1418 C CA . GLU A 1 172 ? -2.474 -46.735 7.289 1.00 45.81 172 GLU A CA 1
ATOM 1419 C C . GLU A 1 172 ? -3.169 -47.234 8.566 1.00 45.81 172 GLU A C 1
ATOM 1421 O O . GLU A 1 172 ? -2.526 -47.446 9.597 1.00 45.81 172 GLU A O 1
ATOM 1426 N N . GLU A 1 173 ? -4.489 -47.421 8.509 1.00 47.59 173 GLU A N 1
ATOM 1427 C CA . GLU A 1 173 ? -5.204 -48.275 9.458 1.00 47.59 173 GLU A CA 1
ATOM 1428 C C . GLU A 1 173 ? -4.736 -49.719 9.239 1.00 47.59 173 GLU A C 1
ATOM 1430 O O . GLU A 1 173 ? -5.158 -50.402 8.304 1.00 47.59 173 GLU A O 1
ATOM 1435 N N . LYS A 1 174 ? -3.824 -50.190 10.094 1.00 44.12 174 LYS A N 1
ATOM 1436 C CA . LYS A 1 174 ? -3.572 -51.622 10.257 1.00 44.12 174 LYS A CA 1
ATOM 1437 C C . LYS A 1 174 ? -4.610 -52.190 11.224 1.00 44.12 174 LYS A C 1
ATOM 1439 O O . LYS A 1 174 ? -4.570 -51.871 12.411 1.00 44.12 174 LYS A O 1
ATOM 1444 N N . ASN A 1 175 ? -5.524 -52.989 10.670 1.00 47.78 175 ASN A N 1
ATOM 1445 C CA . ASN A 1 175 ? -6.359 -53.953 11.395 1.00 47.78 175 ASN A CA 1
ATOM 1446 C C . ASN A 1 175 ? -5.505 -55.045 12.047 1.00 47.78 175 ASN A C 1
ATOM 1448 O O . ASN A 1 175 ? -4.486 -55.432 11.427 1.00 47.78 175 ASN A O 1
#

pLDDT: mean 82.1, std 15.06, range [34.78, 96.0]